Protein AF-A0A9Y3R3V4-F1 (afdb_monomer_lite)

Radius of gyration: 63.07 Å; chains: 1; bounding box: 126×31×187 Å

Foldseek 3Di:
DVVVVVVVVVVVVVVVVVVVVVVVVVVVVVVVVVVVVVVVVVVVVVVVVVVVVVVVVVVVVVVVVVVVVVCVVVVHDPPDDDDPVVVVVCVVADPDPVRVVVVVVVVVVVVVVPDPPDPVVVVVVVVVVVVVVVVVVVVVVVVVVVVVVVVVVVVVCCVPVVVVQVVQVVVQVVQQVVQVVVQKGKGKDKDWDDDDDPPDDPDGDIDIDIDIGHDDD

InterPro domains:
  IPR027417 P-loop containing nucleoside triphosphate hydrolase [G3DSA:3.40.50.300] (127-216)

Sequence (217 aa):
MAQMKLRAKLTMEKVHLALETVGLTAEKNKLENDCREGASELRTTDQKCSRLEQRKVQLTDQCKGLLKRAKAICKMQPDQSLPEDLRNAFSKLPDTLDEVDAMLNEERSRAECFTGLSENVVDEYNRREQEIKQMEKELEEKSNALNAYRQNISEAKERWLNPLKHLVEQINEKFSAFFRSMQCAGEVDLHSENEVIAESQHTAEVEVSLCITFNHL

pLDDT: mean 88.1, std 12.45, range [41.16, 98.25]

Secondary structure (DSSP, 8-state):
-HHHHHHHHHHHHHHHHHHHHHHHHHHHHHHHHHHHHHHHHHHHHHHHHHHHHHHHHHHHHHHHHHHHHHHHHTT--TTPPPPHHHHHHHTTS-SSHHHHHHHHHHHHHHHHT-TT--HHHHHHHHHHHHHHHHHHHHHHHHHHHHHHHHHHHHHHHHHHHHHHHHHHHHHHHHHHHHHHHTTEEEEEEEEE--S---SS-----EEEEEEEEE---

Structure (mmCIF, N/CA/C/O backbone):
data_AF-A0A9Y3R3V4-F1
#
_entry.id   AF-A0A9Y3R3V4-F1
#
loop_
_atom_site.group_PDB
_atom_site.id
_atom_site.type_symbol
_atom_site.label_atom_id
_atom_site.label_alt_id
_atom_site.label_comp_id
_atom_site.label_asym_id
_atom_site.label_entity_id
_atom_site.label_seq_id
_atom_site.pdbx_PDB_ins_code
_atom_site.Cartn_x
_atom_site.Cartn_y
_atom_site.Cartn_z
_atom_site.occupancy
_atom_site.B_iso_or_equiv
_atom_site.auth_seq_id
_atom_site.auth_comp_id
_atom_site.auth_asym_id
_atom_site.auth_atom_id
_atom_site.pdbx_PDB_model_num
ATOM 1 N N . MET A 1 1 ? -51.925 -7.383 109.410 1.00 62.16 1 MET A N 1
ATOM 2 C CA . MET A 1 1 ? -51.470 -8.463 108.495 1.00 62.16 1 MET A CA 1
ATOM 3 C C . MET A 1 1 ? -52.021 -8.355 107.064 1.00 62.16 1 MET A C 1
ATOM 5 O O . MET A 1 1 ? -51.238 -8.518 106.137 1.00 62.16 1 MET A O 1
ATOM 9 N N . ALA A 1 2 ? -53.308 -8.050 106.840 1.00 74.50 2 ALA A N 1
ATOM 10 C CA . ALA A 1 2 ? -53.910 -8.011 105.492 1.00 74.50 2 ALA A CA 1
ATOM 11 C C . ALA A 1 2 ? -53.296 -6.969 104.526 1.00 74.50 2 ALA A C 1
ATOM 13 O O . ALA A 1 2 ? -52.966 -7.306 103.392 1.00 74.50 2 ALA A O 1
ATOM 14 N N . GLN A 1 3 ? -53.050 -5.737 104.988 1.00 78.69 3 GLN A N 1
ATOM 15 C CA . GLN A 1 3 ? -52.394 -4.686 104.189 1.00 78.69 3 GLN A CA 1
ATOM 16 C C . GLN A 1 3 ? -50.984 -5.075 103.720 1.00 78.69 3 GLN A C 1
ATOM 18 O O . GLN A 1 3 ? -50.588 -4.767 102.601 1.00 78.69 3 GLN A O 1
ATOM 23 N N . MET A 1 4 ? -50.229 -5.776 104.569 1.00 81.62 4 MET A N 1
ATOM 24 C CA . MET A 1 4 ? -48.854 -6.183 104.277 1.00 81.62 4 MET A CA 1
ATOM 25 C C . MET A 1 4 ? -48.819 -7.281 103.197 1.00 81.62 4 MET A C 1
ATOM 27 O O . MET A 1 4 ? -48.003 -7.209 102.282 1.00 81.62 4 MET A O 1
ATOM 31 N N . LYS A 1 5 ? -49.772 -8.229 103.233 1.00 85.81 5 LYS A N 1
ATOM 32 C CA . LYS A 1 5 ? -49.984 -9.233 102.170 1.00 85.81 5 LYS A CA 1
ATOM 33 C C . LYS A 1 5 ? -50.401 -8.602 100.838 1.00 85.81 5 LYS A C 1
ATOM 35 O O . LYS A 1 5 ? -49.864 -8.978 99.802 1.00 85.81 5 LYS A O 1
ATOM 40 N N . LEU A 1 6 ? -51.325 -7.638 100.861 1.00 90.69 6 LEU A N 1
ATOM 41 C CA . LEU A 1 6 ? -51.766 -6.929 99.654 1.00 90.69 6 LEU A CA 1
ATOM 42 C C . LEU A 1 6 ? -50.609 -6.152 99.008 1.00 90.69 6 LEU A C 1
ATOM 44 O O . LEU A 1 6 ? -50.402 -6.246 97.802 1.00 90.69 6 LEU A O 1
ATOM 48 N N . ARG A 1 7 ? -49.813 -5.446 99.820 1.00 88.62 7 ARG A N 1
ATOM 49 C CA . ARG A 1 7 ? -48.635 -4.701 99.357 1.00 88.62 7 ARG A CA 1
ATOM 50 C C . ARG A 1 7 ? -47.579 -5.629 98.755 1.00 88.62 7 ARG A C 1
ATOM 52 O O . ARG A 1 7 ? -47.036 -5.308 97.709 1.00 88.62 7 ARG A O 1
ATOM 59 N N . ALA A 1 8 ? -47.326 -6.788 99.365 1.00 89.69 8 ALA A N 1
ATOM 60 C CA . ALA A 1 8 ? -46.420 -7.793 98.809 1.00 89.69 8 ALA A CA 1
ATOM 61 C C . ALA A 1 8 ? -46.916 -8.343 97.458 1.00 89.69 8 ALA A C 1
ATOM 63 O O . ALA A 1 8 ? -46.124 -8.438 96.525 1.00 89.69 8 ALA A O 1
ATOM 64 N N . LYS A 1 9 ? -48.221 -8.630 97.326 1.00 93.38 9 LYS A N 1
ATOM 65 C CA . LYS A 1 9 ? -48.828 -9.111 96.073 1.00 93.38 9 LYS A CA 1
ATOM 66 C C . LYS A 1 9 ? -48.690 -8.092 94.936 1.00 93.38 9 LYS A C 1
ATOM 68 O O . LYS A 1 9 ? -48.204 -8.444 93.868 1.00 93.38 9 LYS A O 1
ATOM 73 N N . LEU A 1 10 ? -49.029 -6.830 95.202 1.00 93.31 10 LEU A N 1
ATOM 74 C CA . LEU A 1 10 ? -48.865 -5.724 94.251 1.00 93.31 10 LEU A CA 1
ATOM 75 C C . LEU A 1 10 ? -47.401 -5.510 93.848 1.00 93.31 10 LEU A C 1
ATOM 77 O O . LEU A 1 10 ? -47.115 -5.258 92.683 1.00 93.31 10 LEU A O 1
ATOM 81 N N . THR A 1 11 ? -46.456 -5.627 94.787 1.00 93.31 11 THR A N 1
ATOM 82 C CA . THR A 1 11 ? -45.023 -5.540 94.467 1.00 93.31 11 THR A CA 1
ATOM 83 C C . THR A 1 11 ? -44.583 -6.691 93.563 1.00 93.31 11 THR A C 1
ATOM 85 O O . THR A 1 11 ? -43.819 -6.463 92.631 1.00 93.31 11 THR A O 1
ATOM 88 N N . MET A 1 12 ? -45.085 -7.907 93.794 1.00 94.06 12 MET A N 1
ATOM 89 C CA . MET A 1 12 ? -44.773 -9.075 92.967 1.00 94.06 12 MET A CA 1
ATOM 90 C C . MET A 1 12 ? -45.337 -8.934 91.545 1.00 94.06 12 MET A C 1
ATOM 92 O O . MET A 1 12 ? -44.606 -9.156 90.585 1.00 94.06 12 MET A O 1
ATOM 96 N N . GLU A 1 13 ? -46.588 -8.481 91.402 1.00 95.31 13 GLU A N 1
ATOM 97 C CA . GLU A 1 13 ? -47.191 -8.134 90.102 1.00 95.31 13 GLU A CA 1
ATOM 98 C C . GLU A 1 13 ? -46.412 -7.021 89.394 1.00 95.31 13 GLU A C 1
ATOM 100 O O . GLU A 1 13 ? -46.126 -7.128 88.206 1.00 95.31 13 GLU A O 1
ATOM 105 N N . LYS A 1 14 ? -45.993 -5.977 90.120 1.00 95.44 14 LYS A N 1
ATOM 106 C CA . LYS A 1 14 ? -45.178 -4.895 89.555 1.00 95.44 14 LYS A CA 1
ATOM 107 C C . LYS A 1 14 ? -43.830 -5.402 89.034 1.00 95.44 14 LYS A C 1
ATOM 109 O O . LYS A 1 14 ? -43.395 -4.967 87.972 1.00 95.44 14 LYS A O 1
ATOM 114 N N . VAL A 1 15 ? -43.168 -6.303 89.764 1.00 96.19 15 VAL A N 1
ATOM 115 C CA . VAL A 1 15 ? -41.905 -6.924 89.329 1.00 96.19 15 VAL A CA 1
ATOM 116 C C . VAL A 1 15 ? -42.130 -7.828 88.117 1.00 96.19 15 VAL A C 1
ATOM 118 O O . VAL A 1 15 ? -41.347 -7.758 87.174 1.00 96.19 15 VAL A O 1
ATOM 121 N N . HIS A 1 16 ? -43.206 -8.618 88.102 1.00 96.06 16 HIS A N 1
ATOM 122 C CA . HIS A 1 16 ? -43.569 -9.450 86.953 1.00 96.06 16 HIS A CA 1
ATOM 123 C C . HIS A 1 16 ? -43.804 -8.603 85.698 1.00 96.06 16 HIS A C 1
ATOM 125 O O . HIS A 1 16 ? -43.180 -8.843 84.671 1.00 96.06 16 HIS A O 1
ATOM 131 N N . LEU A 1 17 ? -44.642 -7.566 85.796 1.00 96.19 17 LEU A N 1
ATOM 132 C CA . LEU A 1 17 ? -44.916 -6.647 84.690 1.00 96.19 17 LEU A CA 1
ATOM 133 C C . LEU A 1 17 ? -43.648 -5.924 84.221 1.00 96.19 17 LEU A C 1
ATOM 135 O O . LEU A 1 17 ? -43.467 -5.722 83.023 1.00 96.19 17 LEU A O 1
ATOM 139 N N . ALA A 1 18 ? -42.748 -5.551 85.137 1.00 96.38 18 ALA A N 1
ATOM 140 C CA . ALA A 1 18 ? -41.469 -4.945 84.777 1.00 96.38 18 ALA A CA 1
ATOM 141 C C . ALA A 1 18 ? -40.564 -5.924 84.007 1.00 96.38 18 ALA A C 1
ATOM 143 O O . ALA A 1 18 ? -39.986 -5.537 82.995 1.00 96.38 18 ALA A O 1
ATOM 144 N N . LEU A 1 19 ? -40.473 -7.185 84.445 1.00 96.25 19 LEU A N 1
ATOM 145 C CA . LEU A 1 19 ? -39.731 -8.239 83.743 1.00 96.25 19 LEU A CA 1
ATOM 146 C C . LEU A 1 19 ? -40.312 -8.513 82.352 1.00 96.25 19 LEU A C 1
ATOM 148 O O . LEU A 1 19 ? -39.564 -8.563 81.379 1.00 96.25 19 LEU A O 1
ATOM 152 N N . GLU A 1 20 ? -41.635 -8.629 82.248 1.00 97.00 20 GLU A N 1
ATOM 153 C CA . GLU A 1 20 ? -42.347 -8.817 80.981 1.00 97.00 20 GLU A CA 1
ATOM 154 C C . GLU A 1 20 ? -42.118 -7.634 80.029 1.00 97.00 20 GLU A C 1
ATOM 156 O O . GLU A 1 20 ? -41.769 -7.828 78.867 1.00 97.00 20 GLU A O 1
ATOM 161 N N . THR A 1 21 ? -42.195 -6.401 80.539 1.00 96.62 21 THR A N 1
ATOM 162 C CA . THR A 1 21 ? -41.920 -5.183 79.758 1.00 96.62 21 THR A CA 1
ATOM 163 C C . THR A 1 21 ? -40.483 -5.161 79.236 1.00 96.62 21 THR A C 1
ATOM 165 O O . THR A 1 21 ? -40.253 -4.806 78.080 1.00 96.62 21 THR A O 1
ATOM 168 N N . VAL A 1 22 ? -39.504 -5.550 80.059 1.00 97.44 22 VAL A N 1
ATOM 169 C CA . VAL A 1 22 ? -38.096 -5.640 79.640 1.00 97.44 22 VAL A CA 1
ATOM 170 C C . VAL A 1 22 ? -37.912 -6.722 78.574 1.00 97.44 22 VAL A C 1
ATOM 172 O O . VAL A 1 22 ? -37.233 -6.466 77.580 1.00 97.44 22 VAL A O 1
ATOM 175 N N . GLY A 1 23 ? -38.547 -7.888 78.733 1.00 97.00 23 GLY A N 1
ATOM 176 C CA . GLY A 1 23 ? -38.517 -8.972 77.747 1.00 97.00 23 GLY A CA 1
ATOM 177 C C . GLY A 1 23 ? -39.082 -8.547 76.391 1.00 97.00 23 GLY A C 1
ATOM 178 O O . GLY A 1 23 ? -38.392 -8.651 75.378 1.00 97.00 23 GLY A O 1
ATOM 179 N N . LEU A 1 24 ? -40.285 -7.964 76.385 1.00 97.12 24 LEU A N 1
ATOM 180 C CA . LEU A 1 24 ? -40.923 -7.434 75.175 1.00 97.12 24 LEU A CA 1
ATOM 181 C C . LEU A 1 24 ? -40.104 -6.302 74.538 1.00 97.12 24 LEU A C 1
ATOM 183 O O . LEU A 1 24 ? -40.026 -6.206 73.317 1.00 97.12 24 LEU A O 1
ATOM 187 N N . THR A 1 25 ? -39.455 -5.456 75.344 1.00 97.06 25 THR A N 1
ATOM 188 C CA . THR A 1 25 ? -38.577 -4.390 74.831 1.00 97.06 25 THR A CA 1
ATOM 189 C C . THR A 1 25 ? -37.323 -4.963 74.170 1.00 97.06 25 THR A C 1
ATOM 191 O O . THR A 1 25 ? -36.914 -4.478 73.117 1.00 97.06 25 THR A O 1
ATOM 194 N N . ALA A 1 26 ? -36.717 -6.002 74.749 1.00 97.62 26 ALA A N 1
ATOM 195 C CA . ALA A 1 26 ? -35.564 -6.675 74.157 1.00 97.62 26 ALA A CA 1
ATOM 196 C C . ALA A 1 26 ? -35.927 -7.358 72.828 1.00 97.62 26 ALA A C 1
ATOM 198 O O . ALA A 1 26 ? -35.191 -7.222 71.851 1.00 97.62 26 ALA A O 1
ATOM 199 N N . GLU A 1 27 ? -37.078 -8.033 72.770 1.00 97.38 27 GLU A N 1
ATOM 200 C CA . GLU A 1 27 ? -37.580 -8.661 71.544 1.00 97.38 27 GLU A CA 1
ATOM 201 C C . GLU A 1 27 ? -37.912 -7.621 70.467 1.00 97.38 27 GLU A C 1
ATOM 203 O O . GLU A 1 27 ? -37.467 -7.755 69.326 1.00 97.38 27 GLU A O 1
ATOM 208 N N . LYS A 1 28 ? -38.597 -6.531 70.838 1.00 97.75 28 LYS A N 1
ATOM 209 C CA . LYS A 1 28 ? -38.855 -5.395 69.946 1.00 97.75 28 LYS A CA 1
ATOM 210 C C . LYS A 1 28 ? -37.554 -4.830 69.374 1.00 97.75 28 LYS A C 1
ATOM 212 O O . LYS A 1 28 ? -37.447 -4.672 68.163 1.00 97.75 28 LYS A O 1
ATOM 217 N N . ASN A 1 29 ? -36.565 -4.552 70.224 1.00 97.25 29 ASN A N 1
ATOM 218 C CA . ASN A 1 29 ? -35.284 -3.994 69.787 1.00 97.25 29 ASN A CA 1
ATOM 219 C C . ASN A 1 29 ? -34.536 -4.947 68.845 1.00 97.25 29 ASN A C 1
ATOM 221 O O . ASN A 1 29 ? -33.922 -4.491 67.882 1.00 97.25 29 ASN A O 1
ATOM 225 N N . LYS A 1 30 ? -34.600 -6.261 69.102 1.00 98.06 30 LYS A N 1
ATOM 226 C CA . LYS A 1 30 ? -34.023 -7.276 68.217 1.00 98.06 30 LYS A CA 1
ATOM 227 C C . LYS A 1 30 ? -34.694 -7.246 66.842 1.00 98.06 30 LYS A C 1
ATOM 229 O O . LYS A 1 30 ? -34.004 -7.087 65.844 1.00 98.06 30 LYS A O 1
ATOM 234 N N . LEU A 1 31 ? -36.027 -7.306 66.796 1.00 97.44 31 LEU A N 1
ATOM 235 C CA . LEU A 1 31 ? -36.787 -7.256 65.542 1.00 97.44 31 LEU A CA 1
ATOM 236 C C . LEU A 1 31 ? -36.557 -5.947 64.774 1.00 97.44 31 LEU A C 1
ATOM 238 O O . LEU A 1 31 ? -36.413 -5.965 63.554 1.00 97.44 31 LEU A O 1
ATOM 242 N N . GLU A 1 32 ? -36.486 -4.811 65.472 1.00 97.44 32 GLU A N 1
ATOM 243 C CA . GLU A 1 32 ? -36.164 -3.517 64.862 1.00 97.44 32 GLU A CA 1
ATOM 244 C C . GLU A 1 32 ? -34.745 -3.480 64.281 1.00 97.44 32 GLU A C 1
ATOM 246 O O . GLU A 1 32 ? -34.522 -2.823 63.261 1.00 97.44 32 GLU A O 1
ATOM 251 N N . ASN A 1 33 ? -33.780 -4.153 64.912 1.00 97.19 33 ASN A N 1
ATOM 252 C CA . ASN A 1 33 ? -32.426 -4.253 64.383 1.00 97.19 33 ASN A CA 1
ATOM 253 C C . ASN A 1 33 ? -32.374 -5.159 63.145 1.00 97.19 33 ASN A C 1
ATOM 255 O O . ASN A 1 33 ? -31.897 -4.715 62.103 1.00 97.19 33 ASN A O 1
ATOM 259 N N . ASP A 1 34 ? -32.968 -6.351 63.217 1.00 97.38 34 ASP A N 1
ATOM 260 C CA . ASP A 1 34 ? -33.029 -7.305 62.102 1.00 97.38 34 ASP A CA 1
ATOM 261 C C . ASP A 1 34 ? -33.735 -6.682 60.877 1.00 97.38 34 ASP A C 1
ATOM 263 O O . ASP A 1 34 ? -33.256 -6.776 59.745 1.00 97.38 34 ASP A O 1
ATOM 267 N N . CYS A 1 35 ? -34.839 -5.948 61.091 1.00 96.81 35 CYS A N 1
ATOM 268 C CA . CYS A 1 35 ? -35.531 -5.221 60.018 1.00 96.81 35 CYS A CA 1
ATOM 269 C C . CYS A 1 35 ? -34.655 -4.127 59.392 1.00 96.81 35 CYS A C 1
ATOM 271 O O . CYS A 1 35 ? -34.696 -3.903 58.181 1.00 96.81 35 CYS A O 1
ATOM 273 N N . ARG A 1 36 ? -33.869 -3.416 60.207 1.00 97.38 36 ARG A N 1
ATOM 274 C CA . ARG A 1 36 ? -32.983 -2.340 59.746 1.00 97.38 36 ARG A CA 1
ATOM 275 C C . ARG A 1 36 ? -31.809 -2.885 58.942 1.00 97.38 36 ARG A C 1
ATOM 277 O O . ARG A 1 36 ? -31.476 -2.300 57.909 1.00 97.38 36 ARG A O 1
ATOM 284 N N . GLU A 1 37 ? -31.213 -3.981 59.399 1.00 97.19 37 GLU A N 1
ATOM 285 C CA . GLU A 1 37 ? -30.146 -4.695 58.698 1.00 97.19 37 GLU A CA 1
ATOM 286 C C . GLU A 1 37 ? -30.659 -5.233 57.360 1.00 97.19 37 GLU A C 1
ATOM 288 O O . GLU A 1 37 ? -30.118 -4.860 56.319 1.00 97.19 37 GLU A O 1
ATOM 293 N N . GLY A 1 38 ? -31.791 -5.945 57.353 1.00 97.00 38 GLY A N 1
ATOM 294 C CA . GLY A 1 38 ? -32.414 -6.434 56.119 1.00 97.00 38 GLY A CA 1
ATOM 295 C C . GLY A 1 38 ? -32.767 -5.312 55.133 1.00 97.00 38 GLY A C 1
ATOM 296 O O . GLY A 1 38 ? -32.507 -5.421 53.934 1.00 97.00 38 GLY A O 1
ATOM 297 N N . ALA A 1 39 ? -33.283 -4.176 55.615 1.00 97.06 39 ALA A N 1
ATOM 298 C CA . ALA A 1 39 ? -33.557 -3.011 54.768 1.00 97.06 39 ALA A CA 1
ATOM 299 C C . ALA A 1 39 ? -32.281 -2.337 54.228 1.00 97.06 39 ALA A C 1
ATOM 301 O O . ALA A 1 39 ? -32.313 -1.683 53.181 1.00 97.06 39 ALA A O 1
ATOM 302 N N . SER A 1 40 ? -31.160 -2.431 54.946 1.00 97.19 40 SER A N 1
ATOM 303 C CA . SER A 1 40 ? -29.853 -1.973 54.466 1.00 97.19 40 SER A CA 1
ATOM 304 C C . SER A 1 40 ? -29.324 -2.905 53.374 1.00 97.19 40 SER A C 1
ATOM 306 O O . SER A 1 40 ? -28.985 -2.450 52.281 1.00 97.19 40 SER A O 1
ATOM 308 N N . GLU A 1 41 ? -29.347 -4.216 53.615 1.00 97.31 41 GLU A N 1
ATOM 309 C CA . GLU A 1 41 ? -28.904 -5.234 52.660 1.00 97.31 41 GLU A CA 1
ATOM 310 C C . GLU A 1 41 ? -29.711 -5.199 51.362 1.00 97.31 41 GLU A C 1
ATOM 312 O O . GLU A 1 41 ? -29.124 -5.173 50.274 1.00 97.31 41 GLU A O 1
ATOM 317 N N . LEU A 1 42 ? -31.042 -5.095 51.460 1.00 97.31 42 LEU A N 1
ATOM 318 C CA . LEU A 1 42 ? -31.924 -4.960 50.303 1.00 97.31 42 LEU A CA 1
ATOM 319 C C . LEU A 1 42 ? -31.552 -3.730 49.470 1.00 97.31 42 LEU A C 1
ATOM 321 O O . LEU A 1 42 ? -31.404 -3.840 48.256 1.00 97.31 42 LEU A O 1
ATOM 325 N N . ARG A 1 43 ? -31.310 -2.578 50.114 1.00 97.62 43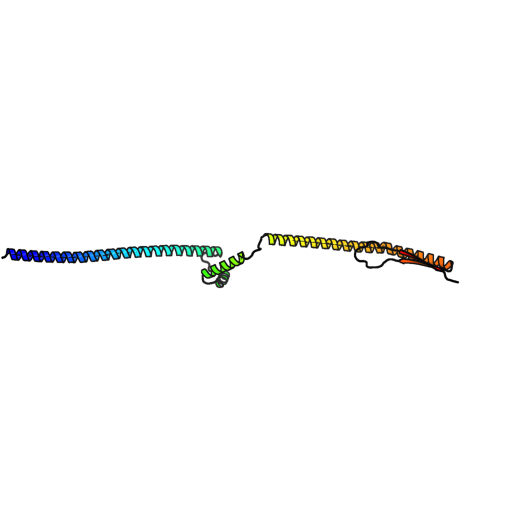 ARG A N 1
ATOM 326 C CA . ARG A 1 43 ? -30.871 -1.354 49.422 1.00 97.62 43 ARG A CA 1
ATOM 327 C C . ARG A 1 43 ? -29.534 -1.537 48.711 1.00 97.62 43 ARG A C 1
ATOM 329 O O . ARG A 1 43 ? -29.392 -1.107 47.569 1.00 97.62 43 ARG A O 1
ATOM 336 N N . THR A 1 44 ? -28.552 -2.174 49.349 1.00 97.38 44 THR A N 1
ATOM 337 C CA . THR A 1 44 ? -27.248 -2.407 48.702 1.00 97.38 44 THR A CA 1
ATOM 338 C C . THR A 1 44 ? -27.350 -3.371 47.521 1.00 97.38 44 THR A C 1
ATOM 340 O O . THR A 1 44 ? -26.673 -3.181 46.509 1.00 97.38 44 THR A O 1
ATOM 343 N N . THR A 1 45 ? -28.204 -4.388 47.626 1.00 96.25 45 THR A N 1
ATOM 344 C CA . THR A 1 45 ? -28.415 -5.380 46.569 1.00 96.25 45 THR A CA 1
ATOM 345 C C . THR A 1 45 ? -29.169 -4.768 45.395 1.00 96.25 45 THR A C 1
ATOM 347 O O . THR A 1 45 ? -28.731 -4.915 44.258 1.00 96.25 45 THR A O 1
ATOM 350 N N . ASP A 1 46 ? -30.213 -3.984 45.660 1.00 97.50 46 ASP A N 1
ATOM 351 C CA . ASP A 1 46 ? -30.973 -3.261 44.639 1.00 97.50 46 ASP A CA 1
ATOM 352 C C . ASP A 1 46 ? -30.087 -2.275 43.856 1.00 97.50 46 ASP A C 1
ATOM 354 O O . ASP A 1 46 ? -30.084 -2.257 42.624 1.00 97.50 46 ASP A O 1
ATOM 358 N N . GLN A 1 47 ? -29.207 -1.541 44.550 1.00 97.62 47 GLN A N 1
ATOM 359 C CA . GLN A 1 47 ? -28.209 -0.686 43.899 1.00 97.62 47 GLN A CA 1
ATOM 360 C C . GLN A 1 47 ? -27.250 -1.475 42.994 1.00 97.62 47 GLN A C 1
ATOM 362 O O . GLN A 1 47 ? -26.906 -1.004 41.906 1.00 97.62 47 GLN A O 1
ATOM 367 N N . LYS A 1 48 ? -26.805 -2.669 43.410 1.00 97.50 48 LYS A N 1
ATOM 368 C CA . LYS A 1 48 ? -25.959 -3.542 42.575 1.00 97.50 48 LYS A CA 1
ATOM 369 C C . LYS A 1 48 ? -26.723 -4.045 41.349 1.00 97.50 48 LYS A C 1
ATOM 371 O O . LYS A 1 48 ? -26.183 -3.977 40.247 1.00 97.50 48 LYS A O 1
ATOM 376 N N . CYS A 1 49 ? -27.968 -4.491 41.520 1.00 97.00 49 CYS A N 1
ATOM 377 C CA . CYS A 1 49 ? -28.833 -4.926 40.424 1.00 97.00 49 CYS A CA 1
ATOM 378 C C . CYS A 1 49 ? -29.063 -3.800 39.409 1.00 97.00 49 CYS A C 1
ATOM 380 O O . CYS A 1 49 ? -28.859 -4.004 38.214 1.00 97.00 49 CYS A O 1
ATOM 382 N N . SER A 1 50 ? -29.379 -2.593 39.881 1.00 97.50 50 SER A N 1
ATOM 383 C CA . SER A 1 50 ? -29.566 -1.414 39.030 1.00 97.50 50 SER A CA 1
ATOM 384 C C . SER A 1 50 ? -28.302 -1.069 38.227 1.00 97.50 50 SER A C 1
ATOM 386 O O . SER A 1 50 ? -28.370 -0.841 37.017 1.00 97.50 50 SER A O 1
ATOM 388 N N . ARG A 1 51 ? -27.117 -1.126 38.855 1.00 97.56 51 ARG A N 1
ATOM 389 C CA . ARG A 1 51 ? -25.827 -0.926 38.163 1.00 97.56 51 ARG A CA 1
ATOM 390 C C . ARG A 1 51 ? -25.560 -1.983 37.092 1.00 97.56 51 ARG A C 1
ATOM 392 O O . ARG A 1 51 ? -25.091 -1.643 36.006 1.00 97.56 51 ARG A O 1
ATOM 399 N N . LEU A 1 52 ? -25.840 -3.252 37.385 1.00 97.44 52 LEU A N 1
ATOM 400 C CA . LEU A 1 52 ? -25.664 -4.340 36.422 1.00 97.44 52 LEU A CA 1
ATOM 401 C C . LEU A 1 52 ? -26.622 -4.202 35.236 1.00 97.44 52 LEU A C 1
ATOM 403 O O . LEU A 1 52 ? -26.191 -4.373 34.097 1.00 97.44 52 LEU A O 1
ATOM 407 N N . GLU A 1 53 ? -27.878 -3.823 35.476 1.00 97.25 53 GLU A N 1
ATOM 408 C CA . GLU A 1 53 ? -28.843 -3.609 34.395 1.00 97.25 53 GLU A CA 1
ATOM 409 C C . GLU A 1 53 ? -28.425 -2.429 33.508 1.00 97.25 53 GLU A C 1
ATOM 411 O O . GLU A 1 53 ? -28.399 -2.558 32.284 1.00 97.25 53 GLU A O 1
ATOM 416 N N . GLN A 1 54 ? -27.976 -1.314 34.098 1.00 97.62 54 GLN A N 1
ATOM 417 C CA . GLN A 1 54 ? -27.405 -0.202 33.328 1.00 97.62 54 GLN A CA 1
ATOM 418 C C . GLN A 1 54 ? -26.208 -0.649 32.482 1.00 97.62 54 GLN A C 1
ATOM 420 O O . GLN A 1 54 ? -26.119 -0.301 31.302 1.00 97.62 54 GLN A O 1
ATOM 425 N N . ARG A 1 55 ? -25.297 -1.451 33.047 1.00 97.12 55 ARG A N 1
ATOM 426 C CA . ARG A 1 55 ? -24.122 -1.941 32.317 1.00 97.12 55 ARG A CA 1
ATOM 427 C C . ARG A 1 55 ? -24.503 -2.870 31.167 1.00 97.12 55 ARG A C 1
ATOM 429 O O . ARG A 1 55 ? -23.935 -2.757 30.084 1.00 97.12 55 ARG A O 1
ATOM 436 N N . LYS A 1 56 ? -25.475 -3.754 31.382 1.00 97.69 56 LYS A N 1
ATOM 437 C CA . LYS A 1 56 ? -26.028 -4.642 30.355 1.00 97.69 56 LYS A CA 1
ATOM 438 C C . LYS A 1 56 ? -26.651 -3.847 29.209 1.00 97.69 56 LYS A C 1
ATOM 440 O O . LYS A 1 56 ? -26.376 -4.157 28.050 1.00 97.69 56 LYS A O 1
ATOM 445 N N . VAL A 1 57 ? -27.444 -2.816 29.511 1.00 97.69 57 VAL A N 1
ATOM 446 C CA . VAL A 1 57 ? -28.037 -1.936 28.490 1.00 97.69 57 VAL A CA 1
ATOM 447 C C . VAL A 1 57 ? -26.944 -1.235 27.683 1.00 97.69 57 VAL A C 1
ATOM 449 O O . VAL A 1 57 ? -26.974 -1.289 26.456 1.00 97.69 57 VAL A O 1
ATOM 452 N N . GLN A 1 58 ? -25.939 -0.658 28.351 1.00 97.19 58 GLN A N 1
ATOM 453 C CA . GLN A 1 58 ? -24.807 -0.002 27.684 1.00 97.19 58 GLN A CA 1
ATOM 454 C C . GLN A 1 58 ? -24.029 -0.957 26.770 1.00 97.19 58 GLN A C 1
ATOM 456 O O . GLN A 1 58 ? -23.774 -0.626 25.617 1.00 97.19 58 GLN A O 1
ATOM 461 N N . LEU A 1 59 ? -23.672 -2.148 27.260 1.00 96.44 59 LEU A N 1
ATOM 462 C CA . LEU A 1 59 ? -22.957 -3.154 26.468 1.00 96.44 59 LEU A CA 1
ATOM 463 C C . LEU A 1 59 ? -23.786 -3.610 25.266 1.00 96.44 59 LEU A C 1
ATOM 465 O O . LEU A 1 59 ? -23.268 -3.720 24.160 1.00 96.44 59 LEU A O 1
ATOM 469 N N . THR A 1 60 ? -25.088 -3.817 25.461 1.00 96.94 60 THR A N 1
ATOM 470 C CA . THR A 1 60 ? -25.994 -4.207 24.376 1.00 96.94 60 THR A CA 1
ATOM 471 C C . THR A 1 60 ? -26.050 -3.134 23.290 1.00 96.94 60 THR A C 1
ATOM 473 O O . THR A 1 60 ? -26.006 -3.461 22.104 1.00 96.94 60 THR A O 1
ATOM 476 N N . ASP A 1 61 ? -26.130 -1.859 23.673 1.00 96.75 61 ASP A N 1
ATOM 477 C CA . ASP A 1 61 ? -26.127 -0.744 22.725 1.00 96.75 61 ASP A CA 1
ATOM 478 C C . ASP A 1 61 ? -24.792 -0.640 21.971 1.00 96.75 61 ASP A C 1
ATOM 480 O O . ASP A 1 61 ? -24.770 -0.543 20.742 1.00 96.75 61 ASP A O 1
ATOM 484 N N . GLN A 1 62 ? -23.670 -0.801 22.679 1.00 95.81 62 GLN A N 1
ATOM 485 C CA . GLN A 1 62 ? -22.338 -0.850 22.073 1.00 95.81 62 GLN A CA 1
ATOM 486 C C . GLN A 1 62 ? -22.204 -1.990 21.056 1.00 95.81 62 GLN A C 1
ATOM 488 O O . GLN A 1 62 ? -21.752 -1.755 19.934 1.00 95.81 62 GLN A O 1
ATOM 493 N N . CYS A 1 63 ? -22.640 -3.206 21.400 1.00 94.31 63 CYS A N 1
ATOM 494 C CA . CYS A 1 63 ? -22.624 -4.354 20.491 1.00 94.31 63 CYS A CA 1
ATOM 495 C C . CYS A 1 63 ? -23.489 -4.107 19.248 1.00 94.31 63 CYS A C 1
ATOM 497 O O . CYS A 1 63 ? -23.057 -4.389 18.129 1.00 94.31 63 CYS A O 1
ATOM 499 N N . LYS A 1 64 ? -24.688 -3.530 19.413 1.00 94.31 64 LYS A N 1
ATOM 500 C CA . LYS A 1 64 ? -25.557 -3.156 18.284 1.00 94.31 64 LYS A CA 1
ATOM 501 C C . LYS A 1 64 ? -24.898 -2.111 17.385 1.00 94.31 64 LYS A C 1
ATOM 503 O O . LYS A 1 64 ? -24.937 -2.245 16.161 1.00 94.31 64 LYS A O 1
ATOM 508 N N . GLY A 1 65 ? -24.265 -1.099 17.978 1.00 94.06 65 GLY A N 1
ATOM 509 C CA . GLY A 1 65 ? -23.522 -0.071 17.254 1.00 94.06 65 GLY A CA 1
ATOM 510 C C . GLY A 1 65 ? -22.351 -0.651 16.457 1.00 94.06 65 GLY A C 1
ATOM 511 O O . GLY A 1 65 ? -22.206 -0.352 15.270 1.00 94.06 65 GLY A O 1
ATOM 512 N N . LEU A 1 66 ? -21.553 -1.526 17.076 1.00 92.75 66 LEU A N 1
ATOM 513 C CA . LEU A 1 66 ? -20.447 -2.230 16.422 1.00 92.75 66 LEU A CA 1
ATOM 514 C C . LEU A 1 66 ? -20.935 -3.092 15.257 1.00 92.75 66 LEU A C 1
ATOM 516 O O . LEU A 1 66 ? -20.400 -2.969 14.157 1.00 92.75 66 LEU A O 1
ATOM 520 N N . LEU A 1 67 ? -21.993 -3.882 15.456 1.00 90.44 67 LEU A N 1
ATOM 521 C CA . LEU A 1 67 ? -22.570 -4.717 14.403 1.00 90.44 67 LEU A CA 1
ATOM 522 C C . LEU A 1 67 ? -23.089 -3.878 13.227 1.00 90.44 67 LEU A C 1
ATOM 524 O O . LEU A 1 67 ? -22.857 -4.225 12.070 1.00 90.44 67 LEU A O 1
ATOM 528 N N . LYS A 1 68 ? -23.760 -2.752 13.505 1.00 91.50 68 LYS A N 1
ATOM 529 C CA . LYS A 1 68 ? -24.242 -1.834 12.464 1.00 91.50 68 LYS A CA 1
ATOM 530 C C . LYS A 1 68 ? -23.084 -1.256 11.648 1.00 91.50 68 LYS A C 1
ATOM 532 O O . LYS A 1 68 ? -23.165 -1.228 10.422 1.00 91.50 68 LYS A O 1
ATOM 537 N N . ARG A 1 69 ? -22.003 -0.826 12.310 1.00 93.19 69 ARG A N 1
ATOM 538 C CA . ARG A 1 69 ? -20.793 -0.336 11.630 1.00 93.19 69 ARG A CA 1
ATOM 539 C C . ARG A 1 69 ? -20.131 -1.428 10.796 1.00 93.19 69 ARG A C 1
ATOM 541 O O . ARG A 1 69 ? -19.836 -1.182 9.633 1.00 93.19 69 ARG A O 1
ATOM 548 N N . ALA A 1 70 ? -19.957 -2.624 11.355 1.00 89.38 70 ALA A N 1
ATOM 549 C CA . ALA A 1 70 ? -19.360 -3.756 10.651 1.00 89.38 70 ALA A CA 1
ATOM 550 C C . ALA A 1 70 ? -20.140 -4.100 9.372 1.00 89.38 70 ALA A C 1
ATOM 552 O O . ALA A 1 70 ? -19.543 -4.210 8.302 1.00 89.38 70 ALA A O 1
ATOM 553 N N . LYS A 1 71 ? -21.478 -4.162 9.446 1.00 90.12 71 LYS A N 1
ATOM 554 C CA . LYS A 1 71 ? -22.340 -4.381 8.272 1.00 90.12 71 LYS A CA 1
ATOM 555 C C . LYS A 1 71 ? -22.200 -3.274 7.228 1.00 90.12 71 LYS A C 1
ATOM 557 O O . LYS A 1 71 ? -22.089 -3.579 6.047 1.00 90.12 71 LYS A O 1
ATOM 562 N N . ALA A 1 72 ? -22.154 -2.008 7.648 1.00 90.44 72 ALA A N 1
ATOM 563 C CA . ALA A 1 72 ? -21.974 -0.882 6.732 1.00 90.44 72 ALA A CA 1
ATOM 564 C C . ALA A 1 72 ? -20.616 -0.928 6.006 1.00 90.44 72 ALA A C 1
ATOM 566 O O . ALA A 1 72 ? -20.571 -0.744 4.791 1.00 90.44 72 ALA A O 1
ATOM 567 N N . ILE A 1 73 ? -19.529 -1.233 6.726 1.00 91.00 73 ILE A N 1
ATOM 568 C CA . ILE A 1 73 ? -18.181 -1.400 6.153 1.00 91.00 73 ILE A CA 1
ATOM 569 C C . ILE A 1 73 ? -18.170 -2.547 5.138 1.00 91.00 73 ILE A C 1
ATOM 571 O O . ILE A 1 73 ? -17.650 -2.398 4.035 1.00 91.00 73 ILE A O 1
ATOM 575 N N . CYS A 1 74 ? -18.822 -3.660 5.474 1.00 88.88 74 CYS A N 1
ATOM 576 C CA . CYS A 1 74 ? -18.964 -4.812 4.587 1.00 88.88 74 CYS A CA 1
ATOM 577 C C . CYS A 1 74 ? -20.001 -4.600 3.466 1.00 88.88 74 CYS A C 1
ATOM 579 O O . CYS A 1 74 ? -20.260 -5.528 2.704 1.00 88.88 74 CYS A O 1
ATOM 581 N N . LYS A 1 75 ? -20.615 -3.407 3.365 1.00 89.25 75 LYS A N 1
ATOM 582 C CA . LYS A 1 75 ? -21.687 -3.065 2.410 1.00 89.25 75 LYS A CA 1
ATOM 583 C C . LYS A 1 75 ? -22.855 -4.066 2.425 1.00 89.25 75 LYS A C 1
ATOM 585 O O . LYS A 1 75 ? -23.429 -4.385 1.387 1.00 89.25 75 LYS A O 1
ATOM 590 N N . MET A 1 76 ? -23.204 -4.557 3.611 1.00 87.50 76 MET A N 1
ATOM 591 C CA . MET A 1 76 ? -24.260 -5.544 3.832 1.00 87.50 76 MET A CA 1
ATOM 592 C C . MET A 1 76 ? -25.577 -4.894 4.252 1.00 87.50 76 MET A C 1
ATOM 594 O O . MET A 1 76 ? -25.594 -3.893 4.973 1.00 87.50 76 MET A O 1
ATOM 598 N N . GLN A 1 77 ? -26.690 -5.524 3.875 1.00 84.19 77 GLN A N 1
ATOM 599 C CA . GLN A 1 77 ? -28.010 -5.171 4.402 1.00 84.19 77 GLN A CA 1
ATOM 600 C C . GLN A 1 77 ? -28.194 -5.664 5.853 1.00 84.19 77 GLN A C 1
ATOM 602 O O . GLN A 1 77 ? -27.509 -6.599 6.281 1.00 84.19 77 GLN A O 1
ATOM 607 N N . PRO A 1 78 ? -29.122 -5.073 6.634 1.00 77.50 78 PRO A N 1
ATOM 608 C CA . PRO A 1 78 ? -29.332 -5.421 8.040 1.00 77.50 78 PRO A CA 1
ATOM 609 C C . PRO A 1 78 ? -29.618 -6.906 8.287 1.00 77.50 78 PRO A C 1
ATOM 611 O O . PRO A 1 78 ? -29.100 -7.451 9.257 1.00 77.50 78 PRO A O 1
ATOM 614 N N . ASP A 1 79 ? -30.354 -7.567 7.395 1.00 82.56 79 ASP A N 1
ATOM 615 C CA . ASP A 1 79 ? -30.790 -8.962 7.570 1.00 82.56 79 ASP A CA 1
ATOM 616 C C . ASP A 1 79 ? -30.024 -9.948 6.675 1.00 82.56 79 ASP A C 1
ATOM 618 O O . ASP A 1 79 ? -30.357 -11.128 6.584 1.00 82.56 79 ASP A O 1
ATOM 622 N N . GLN A 1 80 ? -28.973 -9.472 6.006 1.00 84.56 80 GLN A N 1
ATOM 623 C CA . GLN A 1 80 ? -28.159 -10.289 5.120 1.00 84.56 80 GLN A CA 1
ATOM 624 C C . GLN A 1 80 ? -27.148 -11.114 5.922 1.00 84.56 80 GLN A C 1
ATOM 626 O O . GLN A 1 80 ? -26.421 -10.590 6.771 1.00 84.56 80 GLN A O 1
ATOM 631 N N . SER A 1 81 ? -27.071 -12.411 5.626 1.00 83.94 81 SER A N 1
ATOM 632 C CA . SER A 1 81 ? -26.012 -13.282 6.135 1.00 83.94 81 SER A CA 1
ATOM 633 C C . SER A 1 81 ? -24.653 -12.876 5.567 1.00 83.94 81 SER A C 1
ATOM 635 O O . SER A 1 81 ? -24.572 -12.396 4.436 1.00 83.94 81 SER A O 1
ATOM 637 N N . LEU A 1 82 ? -23.580 -13.115 6.325 1.00 84.88 82 LEU A N 1
ATOM 638 C CA . LEU A 1 82 ? -22.216 -12.821 5.884 1.00 84.88 82 LEU A CA 1
ATOM 639 C C . LEU A 1 82 ? -21.945 -13.451 4.497 1.00 84.88 82 LEU A C 1
ATOM 641 O O . LEU A 1 82 ? -22.168 -14.659 4.354 1.00 84.88 82 LEU A O 1
ATOM 645 N N . PRO A 1 83 ? -21.513 -12.665 3.490 1.00 88.94 83 PRO A N 1
ATOM 646 C CA . PRO A 1 83 ? -21.098 -13.174 2.185 1.00 88.94 83 PRO A CA 1
ATOM 647 C C . PRO A 1 83 ? -20.010 -14.241 2.310 1.00 88.94 83 PRO A C 1
ATOM 649 O O . PRO A 1 83 ? -19.186 -14.179 3.223 1.00 88.94 83 PRO A O 1
ATOM 652 N N . GLU A 1 84 ? -19.991 -15.198 1.384 1.00 89.31 84 GLU A N 1
ATOM 653 C CA . GLU A 1 84 ? -19.066 -16.337 1.438 1.00 89.31 84 GLU A CA 1
ATOM 654 C C . GLU A 1 84 ? -17.596 -15.906 1.394 1.00 89.31 84 GLU A C 1
ATOM 656 O O . GLU A 1 84 ? -16.781 -16.406 2.165 1.00 89.31 84 GLU A O 1
ATOM 661 N N . ASP A 1 85 ? -17.273 -14.896 0.585 1.00 89.56 85 ASP A N 1
ATOM 662 C CA . ASP A 1 85 ? -15.913 -14.359 0.476 1.00 89.56 85 ASP A CA 1
ATOM 663 C C . ASP A 1 85 ? -15.416 -13.785 1.808 1.00 89.56 85 ASP A C 1
ATOM 665 O O . ASP A 1 85 ? -14.288 -14.043 2.227 1.00 89.56 85 ASP A O 1
ATOM 669 N N . LEU A 1 86 ? -16.282 -13.051 2.515 1.00 89.31 86 LEU A N 1
ATOM 670 C CA . LEU A 1 86 ? -15.966 -12.500 3.833 1.00 89.31 86 LEU A CA 1
ATOM 671 C C . LEU A 1 86 ? -15.895 -13.593 4.897 1.00 89.31 86 LEU A C 1
ATOM 673 O O . LEU A 1 86 ? -15.036 -13.529 5.769 1.00 89.31 86 LEU A O 1
ATOM 677 N N . ARG A 1 87 ? -16.752 -14.617 4.812 1.00 89.62 87 ARG A N 1
ATOM 678 C CA . ARG A 1 87 ? -16.707 -15.780 5.708 1.00 89.62 87 ARG A CA 1
ATOM 679 C C . ARG A 1 87 ? -15.363 -16.498 5.603 1.00 89.62 87 ARG A C 1
ATOM 681 O O . ARG A 1 87 ? -14.730 -16.743 6.624 1.00 89.62 87 ARG A O 1
ATOM 688 N N . ASN A 1 88 ? -14.912 -16.750 4.377 1.00 92.69 88 ASN A N 1
ATOM 689 C CA . ASN A 1 88 ? -13.633 -17.395 4.088 1.00 92.69 88 ASN A CA 1
ATOM 690 C C . ASN A 1 88 ? -12.424 -16.517 4.438 1.00 92.69 88 ASN A C 1
ATOM 692 O O . ASN A 1 88 ? -11.348 -17.032 4.740 1.00 92.69 88 ASN A O 1
ATOM 696 N N . ALA A 1 89 ? -12.563 -15.192 4.367 1.00 90.62 89 ALA A N 1
ATOM 697 C CA . ALA A 1 89 ? -11.520 -14.271 4.808 1.00 90.62 89 ALA A CA 1
ATOM 698 C C . ALA A 1 89 ? -11.414 -14.246 6.339 1.00 90.62 89 ALA A C 1
ATOM 700 O O . ALA A 1 89 ? -10.319 -14.380 6.879 1.00 90.62 89 ALA A O 1
ATOM 701 N N . PHE A 1 90 ? -12.545 -14.130 7.040 1.00 90.25 90 PHE A N 1
ATOM 702 C CA . PHE A 1 90 ? -12.577 -14.085 8.501 1.00 90.25 90 PHE A CA 1
ATOM 703 C C . PHE A 1 90 ? -12.221 -15.423 9.145 1.00 90.25 90 PHE A C 1
ATOM 705 O O . PHE A 1 90 ? -11.620 -15.415 10.209 1.00 90.25 90 PHE A O 1
ATOM 712 N N . SER A 1 91 ? -12.477 -16.561 8.491 1.00 91.50 91 SER A N 1
ATOM 713 C CA . SER A 1 91 ? -12.054 -17.875 9.000 1.00 91.50 91 SER A CA 1
ATOM 714 C C . SER A 1 91 ? -10.534 -18.073 9.039 1.00 91.50 91 SER A C 1
ATOM 716 O O . SER A 1 91 ? -10.065 -19.069 9.576 1.00 91.50 91 SER A O 1
ATOM 718 N N . LYS A 1 92 ? -9.762 -17.181 8.407 1.00 92.00 92 LYS A N 1
ATOM 719 C CA . LYS A 1 92 ? -8.292 -17.183 8.456 1.00 92.00 92 LYS A CA 1
ATOM 720 C C . LYS A 1 92 ? -7.743 -16.284 9.562 1.00 92.00 92 LYS A C 1
ATOM 722 O O . LYS A 1 92 ? -6.536 -16.289 9.781 1.00 92.00 92 LYS A O 1
ATOM 727 N N . LEU A 1 93 ? -8.599 -15.474 10.185 1.00 91.25 93 LEU A N 1
ATOM 728 C CA . LEU A 1 93 ? -8.221 -14.597 11.284 1.00 91.25 93 LEU A CA 1
ATOM 729 C C . LEU A 1 93 ? -8.354 -15.338 12.621 1.00 91.25 93 LEU A C 1
ATOM 731 O O . LEU A 1 93 ? -9.096 -16.317 12.700 1.00 91.25 93 LEU A O 1
ATOM 735 N N . PRO A 1 94 ? -7.655 -14.874 13.667 1.00 93.88 94 PRO A N 1
ATOM 736 C CA . PRO A 1 94 ? -7.792 -15.435 15.001 1.00 93.88 94 PRO A CA 1
ATOM 737 C C . PRO A 1 94 ? -9.182 -15.222 15.612 1.00 93.88 94 PRO A C 1
ATOM 739 O O . PRO A 1 94 ? -9.894 -14.274 15.271 1.00 93.88 94 PRO A O 1
ATOM 742 N N . ASP A 1 95 ? -9.532 -16.072 16.579 1.00 90.56 95 ASP A N 1
ATOM 743 C CA . ASP A 1 95 ? -10.835 -16.048 17.257 1.00 90.56 95 ASP A CA 1
ATOM 744 C C . ASP A 1 95 ? -10.935 -14.977 18.363 1.00 90.56 95 ASP A C 1
ATOM 746 O O . ASP A 1 95 ? -12.028 -14.711 18.875 1.00 90.56 95 ASP A O 1
ATOM 750 N N . THR A 1 96 ? -9.815 -14.356 18.756 1.00 92.81 96 THR A N 1
ATOM 751 C CA . THR A 1 96 ? -9.766 -13.360 19.837 1.00 92.81 96 THR A CA 1
ATOM 752 C C . THR A 1 96 ? -9.428 -11.963 19.316 1.00 92.81 96 THR A C 1
ATOM 754 O O . THR A 1 96 ? -8.600 -11.784 18.424 1.00 92.81 96 THR A O 1
ATOM 757 N N . LEU A 1 97 ? -10.077 -10.943 19.892 1.00 89.06 97 LEU A N 1
ATOM 758 C CA . LEU A 1 97 ? -9.811 -9.541 19.542 1.00 89.06 97 LEU A CA 1
ATOM 759 C C . LEU A 1 97 ? -8.363 -9.144 19.846 1.00 89.06 97 LEU A C 1
ATOM 761 O O . LEU A 1 97 ? -7.754 -8.446 19.043 1.00 89.06 97 LEU A O 1
ATOM 765 N N . ASP A 1 98 ? -7.809 -9.635 20.956 1.00 94.25 98 ASP A N 1
ATOM 766 C CA . ASP A 1 98 ? -6.439 -9.327 21.371 1.00 94.25 98 ASP A CA 1
ATOM 767 C C . ASP A 1 98 ? -5.407 -9.822 20.342 1.00 94.25 98 ASP A C 1
ATOM 769 O O . ASP A 1 98 ? -4.447 -9.115 20.036 1.00 94.25 98 ASP A O 1
ATOM 773 N N . GLU A 1 99 ? -5.613 -11.006 19.754 1.00 94.81 99 GLU A N 1
ATOM 774 C CA . GLU A 1 99 ? -4.741 -11.532 18.695 1.00 94.81 99 GLU A CA 1
ATOM 775 C C . GLU A 1 99 ? -4.888 -10.748 17.385 1.00 94.81 99 GLU A C 1
ATOM 777 O O . GLU A 1 99 ? -3.890 -10.468 16.719 1.00 94.81 99 GLU A O 1
ATOM 782 N N . VAL A 1 100 ? -6.110 -10.335 17.028 1.00 94.56 100 VAL A N 1
ATOM 783 C CA . VAL A 1 100 ? -6.347 -9.474 15.856 1.00 94.56 100 VAL A CA 1
ATOM 784 C C . VAL A 1 100 ? -5.649 -8.122 16.022 1.00 94.56 100 VAL A C 1
ATOM 786 O O . VAL A 1 100 ? -5.003 -7.649 15.085 1.00 94.56 100 VAL A O 1
ATOM 789 N N . ASP A 1 101 ? -5.736 -7.512 17.205 1.00 95.00 101 ASP A N 1
ATOM 790 C CA . ASP A 1 101 ? -5.062 -6.248 17.510 1.00 95.00 101 ASP A CA 1
ATOM 791 C C . ASP A 1 101 ? -3.535 -6.404 17.499 1.00 95.00 101 ASP A C 1
ATOM 793 O O . ASP A 1 101 ? -2.833 -5.524 16.992 1.00 95.00 101 ASP A O 1
ATOM 797 N N . ALA A 1 102 ? -3.010 -7.535 17.981 1.00 95.50 102 ALA A N 1
ATOM 798 C CA . ALA A 1 102 ? -1.585 -7.846 17.902 1.00 95.50 102 ALA A CA 1
ATOM 799 C C . ALA A 1 102 ? -1.101 -7.950 16.446 1.00 95.50 102 ALA A C 1
ATOM 801 O O . ALA A 1 102 ? -0.124 -7.289 16.088 1.00 95.50 102 ALA A O 1
ATOM 802 N N . MET A 1 103 ? -1.815 -8.694 15.591 1.00 94.94 103 MET A N 1
ATOM 803 C CA . MET A 1 103 ? -1.503 -8.794 14.158 1.00 94.94 103 MET A CA 1
ATOM 804 C C . MET A 1 103 ? -1.592 -7.434 13.459 1.00 94.94 103 MET A C 1
ATOM 806 O O . MET A 1 103 ? -0.731 -7.080 12.657 1.00 94.94 103 MET A O 1
ATOM 810 N N . LEU A 1 104 ? -2.620 -6.639 13.771 1.00 94.69 104 LEU A N 1
ATOM 811 C CA . LEU A 1 104 ? -2.774 -5.300 13.209 1.00 94.69 104 LEU A CA 1
ATOM 812 C C . LEU A 1 104 ? -1.607 -4.392 13.608 1.00 94.69 104 LEU A C 1
ATOM 814 O O . LEU A 1 104 ? -1.127 -3.611 12.786 1.00 94.69 104 LEU A O 1
ATOM 818 N N . ASN A 1 105 ? -1.163 -4.475 14.860 1.00 95.75 105 ASN A N 1
ATOM 819 C CA . ASN A 1 105 ? -0.044 -3.683 15.344 1.00 95.75 105 ASN A CA 1
ATOM 820 C C . ASN A 1 105 ? 1.282 -4.128 14.714 1.00 95.75 105 ASN A C 1
ATOM 822 O O . ASN A 1 105 ? 2.066 -3.275 14.315 1.00 95.75 105 ASN A O 1
ATOM 826 N N . GLU A 1 106 ? 1.502 -5.435 14.551 1.00 94.88 106 GLU A N 1
ATOM 827 C CA . GLU A 1 106 ? 2.657 -5.978 13.827 1.00 94.88 106 GLU A CA 1
ATOM 828 C C . GLU A 1 106 ? 2.707 -5.458 12.383 1.00 94.88 106 GLU A C 1
ATOM 830 O O . GLU A 1 106 ? 3.733 -4.940 11.940 1.00 94.88 106 GLU A O 1
ATOM 835 N N . GLU A 1 107 ? 1.583 -5.514 11.667 1.00 94.06 107 GLU A N 1
ATOM 836 C CA . GLU A 1 107 ? 1.475 -5.011 10.296 1.00 94.06 107 GLU A CA 1
ATOM 837 C C . GLU A 1 107 ? 1.687 -3.494 10.205 1.00 94.06 107 GLU A C 1
ATOM 839 O O . GLU A 1 107 ? 2.356 -3.016 9.286 1.00 94.06 107 GLU A O 1
ATOM 844 N N . ARG A 1 108 ? 1.181 -2.724 11.178 1.00 93.19 108 ARG A N 1
ATOM 845 C CA . ARG A 1 108 ? 1.444 -1.279 11.273 1.00 93.19 108 ARG A CA 1
ATOM 846 C C . ARG A 1 108 ? 2.914 -0.987 11.516 1.00 93.19 108 ARG A C 1
ATOM 848 O O . ARG A 1 108 ? 3.484 -0.187 10.785 1.00 93.19 108 ARG A O 1
ATOM 855 N N . SER A 1 109 ? 3.540 -1.660 12.479 1.00 93.50 109 SER A N 1
ATOM 856 C CA . SER A 1 109 ? 4.972 -1.504 12.738 1.00 93.50 109 SER A CA 1
ATOM 857 C C . SER A 1 109 ? 5.794 -1.878 11.507 1.00 93.50 109 SER A C 1
ATOM 859 O O . SER A 1 109 ? 6.721 -1.159 11.148 1.00 93.50 109 SER A O 1
ATOM 861 N N . ARG A 1 110 ? 5.419 -2.945 10.789 1.00 91.00 110 ARG A N 1
ATOM 862 C CA . ARG A 1 110 ? 6.067 -3.318 9.527 1.00 91.00 110 ARG A CA 1
ATOM 863 C C . ARG A 1 110 ? 5.922 -2.224 8.470 1.00 91.00 110 ARG A C 1
ATOM 865 O O . ARG A 1 110 ? 6.909 -1.895 7.819 1.00 91.00 110 ARG A O 1
ATOM 872 N N . ALA A 1 111 ? 4.727 -1.651 8.318 1.00 87.56 111 ALA A N 1
ATOM 873 C CA . ALA A 1 111 ? 4.468 -0.537 7.406 1.00 87.56 111 ALA A CA 1
ATOM 874 C C . ALA A 1 111 ? 5.271 0.721 7.779 1.00 87.56 111 ALA A C 1
ATOM 876 O O . ALA A 1 111 ? 5.850 1.359 6.907 1.00 87.56 111 ALA A O 1
ATOM 877 N N . GLU A 1 112 ? 5.365 1.052 9.065 1.00 85.56 112 GLU A N 1
ATOM 878 C CA . GLU A 1 112 ? 6.155 2.181 9.574 1.00 85.56 112 GLU A CA 1
ATOM 879 C C . GLU A 1 112 ? 7.664 1.966 9.390 1.00 85.56 112 GLU A C 1
ATOM 881 O O . GLU A 1 112 ? 8.407 2.917 9.143 1.00 85.56 112 GLU A O 1
ATOM 886 N N . CYS A 1 113 ? 8.127 0.714 9.451 1.00 82.06 113 CYS A N 1
ATOM 887 C CA . CYS A 1 113 ? 9.513 0.354 9.164 1.00 82.06 113 CYS A CA 1
ATOM 888 C C . CYS A 1 113 ? 9.886 0.469 7.677 1.00 82.06 113 CYS A C 1
ATOM 890 O O . CYS A 1 113 ? 11.084 0.471 7.373 1.00 82.06 113 CYS A O 1
ATOM 892 N N . PHE A 1 114 ? 8.925 0.598 6.751 1.00 78.38 114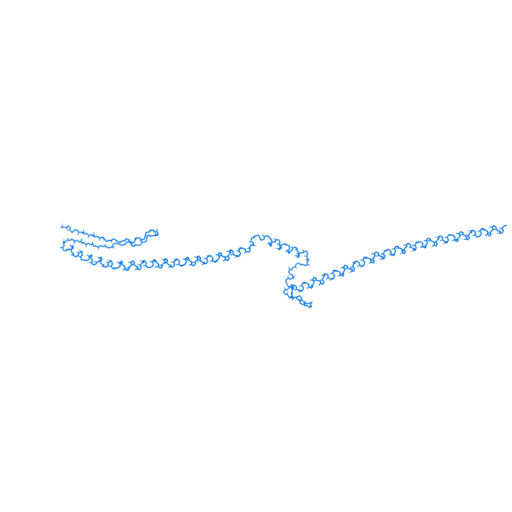 PHE A N 1
ATOM 893 C CA . PHE A 1 114 ? 9.226 0.946 5.359 1.00 78.38 114 PHE A CA 1
ATOM 894 C C . PHE A 1 114 ? 9.689 2.405 5.269 1.00 78.38 114 PHE A C 1
ATOM 896 O O . PHE A 1 114 ? 8.950 3.321 4.912 1.00 78.38 114 PHE A O 1
ATOM 903 N N . THR A 1 115 ? 10.965 2.619 5.568 1.00 68.31 115 THR A N 1
ATOM 904 C CA . THR A 1 115 ? 11.643 3.885 5.308 1.00 68.31 115 THR A CA 1
ATOM 905 C C . THR A 1 115 ? 12.000 3.950 3.819 1.00 68.31 115 THR A C 1
ATOM 907 O O . THR A 1 115 ? 12.605 3.030 3.275 1.00 68.31 115 THR A O 1
ATOM 910 N N . GLY A 1 116 ? 11.565 5.008 3.125 1.00 65.06 116 GLY A N 1
ATOM 911 C CA . GLY A 1 116 ? 11.839 5.207 1.691 1.00 65.06 116 GLY A CA 1
ATOM 912 C C . GLY A 1 116 ? 10.620 5.210 0.763 1.00 65.06 116 GLY A C 1
ATOM 913 O O . GLY A 1 116 ? 10.774 5.504 -0.419 1.00 65.06 116 GLY A O 1
ATOM 914 N N . LEU A 1 117 ? 9.406 4.975 1.272 1.00 65.19 117 LEU A N 1
ATOM 915 C CA . LEU A 1 117 ? 8.166 5.283 0.549 1.00 65.19 117 LEU A CA 1
ATOM 916 C C . LEU A 1 117 ? 7.921 6.799 0.584 1.00 65.19 117 LEU A C 1
ATOM 918 O O . LEU A 1 117 ? 7.098 7.294 1.347 1.00 65.19 117 LEU A O 1
ATOM 922 N N . SER A 1 118 ? 8.682 7.550 -0.209 1.00 70.31 118 SER A N 1
ATOM 923 C CA . SER A 1 118 ? 8.328 8.936 -0.518 1.00 70.31 118 SER A CA 1
ATOM 924 C C . SER A 1 118 ? 7.627 8.973 -1.868 1.00 70.31 118 SER A C 1
ATOM 926 O O . SER A 1 118 ? 8.048 8.287 -2.799 1.00 70.31 118 SER A O 1
ATOM 928 N N . GLU A 1 119 ? 6.563 9.767 -1.970 1.00 71.00 119 GLU A N 1
ATOM 929 C CA . GLU A 1 119 ? 5.830 10.008 -3.224 1.00 71.00 119 GLU A CA 1
ATOM 930 C C . GLU A 1 119 ? 6.795 10.405 -4.360 1.00 71.00 119 GLU A C 1
ATOM 932 O O . GLU A 1 119 ? 6.694 9.916 -5.483 1.00 71.00 119 GLU A O 1
ATOM 937 N N . ASN A 1 120 ? 7.862 11.125 -3.996 1.00 79.88 120 ASN A N 1
ATOM 938 C CA . ASN A 1 120 ? 8.967 11.509 -4.868 1.00 79.88 120 ASN A CA 1
ATOM 939 C C . ASN A 1 120 ? 9.678 10.336 -5.571 1.00 79.88 120 ASN A C 1
ATOM 941 O O . ASN A 1 120 ? 10.231 10.549 -6.643 1.00 79.88 120 ASN A O 1
ATOM 945 N N . VAL A 1 121 ? 9.702 9.115 -5.013 1.00 84.12 121 VAL A N 1
ATOM 946 C CA . VAL A 1 121 ? 10.367 7.963 -5.664 1.00 84.12 121 VAL A CA 1
ATOM 947 C C . VAL A 1 121 ? 9.619 7.548 -6.926 1.00 84.12 121 VAL A C 1
ATOM 949 O O . VAL A 1 121 ? 10.249 7.212 -7.928 1.00 84.12 121 VAL A O 1
ATOM 952 N N . VAL A 1 122 ? 8.285 7.585 -6.893 1.00 86.19 122 VAL A N 1
ATOM 953 C CA . VAL A 1 122 ? 7.455 7.246 -8.057 1.00 86.19 122 VAL A CA 1
ATOM 954 C C . VAL A 1 122 ? 7.618 8.316 -9.134 1.00 86.19 122 VAL A C 1
ATOM 956 O O . VAL A 1 122 ? 7.838 7.985 -10.299 1.00 86.19 122 VAL A O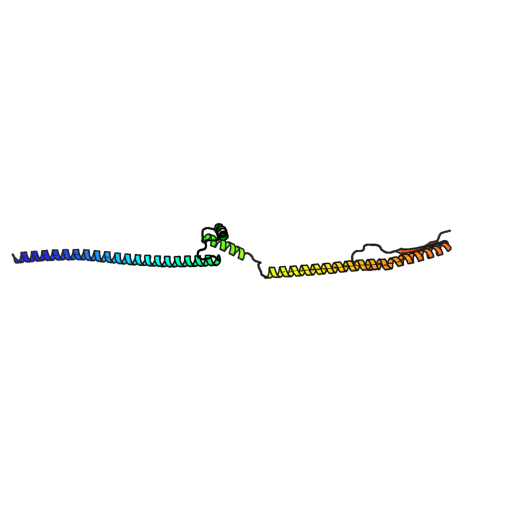 1
ATOM 959 N N . ASP A 1 123 ? 7.601 9.589 -8.742 1.00 88.88 123 ASP A N 1
ATOM 960 C CA . ASP A 1 123 ? 7.819 10.706 -9.663 1.00 88.88 123 ASP A CA 1
ATOM 961 C C . ASP A 1 123 ? 9.226 10.685 -10.272 1.00 88.88 123 ASP A C 1
ATOM 963 O O . ASP A 1 123 ? 9.390 10.876 -11.479 1.00 88.88 123 ASP A O 1
ATOM 967 N N . GLU A 1 124 ? 10.252 10.402 -9.465 1.00 90.94 124 GLU A N 1
ATOM 968 C CA . GLU A 1 124 ? 11.629 10.298 -9.937 1.00 90.94 124 GLU A CA 1
ATOM 969 C C . GLU A 1 124 ? 11.815 9.103 -10.875 1.00 90.94 124 GLU A C 1
ATOM 971 O O . GLU A 1 124 ? 12.487 9.245 -11.899 1.00 90.94 124 GLU A O 1
ATOM 976 N N . TYR A 1 125 ? 11.202 7.956 -10.570 1.00 92.06 125 TYR A N 1
ATOM 977 C CA . TYR A 1 125 ? 11.192 6.798 -11.462 1.00 92.06 125 TYR A CA 1
ATOM 978 C C . TYR A 1 125 ? 10.572 7.156 -12.817 1.00 92.06 125 TYR A C 1
ATOM 980 O O . TYR A 1 125 ? 11.217 6.969 -13.848 1.00 92.06 125 TYR A O 1
ATOM 988 N N . ASN A 1 126 ? 9.372 7.743 -12.813 1.00 93.00 126 ASN A N 1
ATOM 989 C CA . ASN A 1 126 ? 8.666 8.137 -14.034 1.00 93.00 126 ASN A CA 1
ATOM 990 C C . ASN A 1 126 ? 9.472 9.158 -14.851 1.00 93.00 126 ASN A C 1
ATOM 992 O O . ASN A 1 126 ? 9.570 9.045 -16.074 1.00 93.00 126 ASN A O 1
ATOM 996 N N . ARG A 1 127 ? 10.090 10.141 -14.183 1.00 95.88 127 ARG A N 1
ATOM 997 C CA . ARG A 1 127 ? 10.955 11.132 -14.835 1.00 95.88 127 ARG A CA 1
ATOM 998 C C . ARG A 1 127 ? 12.174 10.469 -15.474 1.00 95.88 127 ARG A C 1
ATOM 1000 O O . ARG A 1 127 ? 12.450 10.717 -16.644 1.00 95.88 127 ARG A O 1
ATOM 1007 N N . ARG A 1 128 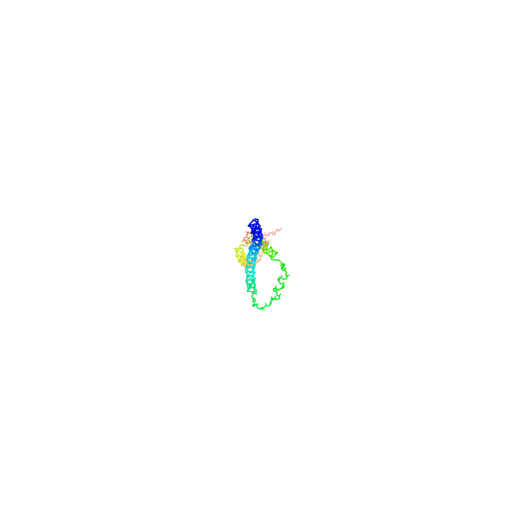? 12.881 9.608 -14.735 1.00 96.50 128 ARG A N 1
ATOM 1008 C CA . ARG A 1 128 ? 14.060 8.893 -15.249 1.00 96.50 128 ARG A CA 1
ATOM 1009 C C . ARG A 1 128 ? 13.697 7.985 -16.420 1.00 96.50 128 ARG A C 1
ATOM 1011 O O . ARG A 1 128 ? 14.452 7.917 -17.381 1.00 96.50 128 ARG A O 1
ATOM 1018 N N . GLU A 1 129 ? 12.544 7.321 -16.377 1.00 97.69 129 GLU A N 1
ATOM 1019 C CA . GLU A 1 129 ? 12.060 6.497 -17.489 1.00 97.69 129 GLU A CA 1
ATOM 1020 C C . GLU A 1 129 ? 11.867 7.333 -18.767 1.00 97.69 129 GLU A C 1
ATOM 1022 O O . GLU A 1 129 ? 12.263 6.911 -19.855 1.00 97.69 129 GLU A O 1
ATOM 1027 N N . GLN A 1 130 ? 11.301 8.538 -18.647 1.00 97.62 130 GLN A N 1
ATOM 1028 C CA . GLN A 1 130 ? 11.147 9.462 -19.776 1.00 97.62 130 GLN A CA 1
ATOM 1029 C C . GLN A 1 130 ? 12.494 9.987 -20.287 1.00 97.62 130 GLN A C 1
ATOM 1031 O O . GLN A 1 130 ? 12.712 10.015 -21.498 1.00 97.62 130 GLN A O 1
ATOM 1036 N N . GLU A 1 131 ? 13.402 10.368 -19.385 1.00 97.94 131 GLU A N 1
ATOM 1037 C CA . GLU A 1 131 ? 14.754 10.826 -19.730 1.00 97.94 131 GLU A CA 1
ATOM 1038 C C . GLU A 1 131 ? 15.540 9.743 -20.481 1.00 97.94 131 GLU A C 1
ATOM 1040 O O . GLU A 1 131 ? 16.157 10.034 -21.505 1.00 97.94 131 GLU A O 1
ATOM 1045 N N . ILE A 1 132 ? 15.472 8.488 -20.023 1.00 98.19 132 ILE A N 1
ATOM 1046 C CA . ILE A 1 132 ? 16.114 7.347 -20.689 1.00 98.19 132 ILE A CA 1
ATOM 1047 C C . ILE A 1 132 ? 15.555 7.177 -22.102 1.00 98.19 132 ILE A C 1
ATOM 1049 O O . ILE A 1 132 ? 16.334 7.162 -23.050 1.00 98.19 132 ILE A O 1
ATOM 1053 N N . LYS A 1 133 ? 14.226 7.142 -22.267 1.00 98.00 133 LYS A N 1
ATOM 1054 C CA . LYS A 1 133 ? 13.598 7.001 -23.594 1.00 98.00 133 LYS A CA 1
ATOM 1055 C C . LYS A 1 133 ? 14.000 8.122 -24.554 1.00 98.00 133 LYS A C 1
ATOM 1057 O O . LYS A 1 133 ? 14.213 7.877 -25.740 1.00 98.00 133 LYS A O 1
ATOM 1062 N N . GLN A 1 134 ? 14.101 9.353 -24.055 1.00 98.06 134 GLN A N 1
ATOM 1063 C CA . GLN A 1 134 ? 14.525 10.496 -24.861 1.00 98.06 134 GLN A CA 1
ATOM 1064 C C . GLN A 1 134 ? 15.996 10.368 -25.280 1.00 98.06 134 GLN A C 1
ATOM 1066 O O . GLN A 1 134 ? 16.310 10.550 -26.455 1.00 98.06 134 GLN A O 1
ATOM 1071 N N . MET A 1 135 ? 16.885 10.001 -24.353 1.00 98.12 135 MET A N 1
ATOM 1072 C CA . MET A 1 135 ? 18.304 9.793 -24.657 1.00 98.12 135 MET A CA 1
ATOM 1073 C C . MET A 1 135 ? 18.531 8.623 -25.620 1.00 98.12 135 MET A C 1
ATOM 1075 O O . MET A 1 135 ? 19.357 8.731 -26.522 1.00 98.12 135 MET A O 1
ATOM 1079 N N . GLU A 1 136 ? 17.792 7.523 -25.471 1.00 98.00 136 GLU A N 1
ATOM 1080 C CA . GLU A 1 136 ? 17.845 6.380 -26.390 1.00 98.00 136 GLU A CA 1
ATOM 1081 C C . GLU A 1 136 ? 17.445 6.790 -27.810 1.00 98.00 136 GLU A C 1
ATOM 1083 O O . GLU A 1 136 ? 18.142 6.458 -28.770 1.00 98.00 136 GLU A O 1
ATOM 1088 N N . LYS A 1 137 ? 16.376 7.584 -27.942 1.00 98.25 137 LYS A N 1
ATOM 1089 C CA . LYS A 1 137 ? 15.938 8.124 -29.231 1.00 98.25 137 LYS A CA 1
ATOM 1090 C C . LYS A 1 137 ? 16.987 9.047 -29.853 1.00 98.25 137 LYS A C 1
ATOM 1092 O O . LYS A 1 137 ? 17.294 8.925 -31.036 1.00 98.25 137 LYS A O 1
ATOM 1097 N N . GLU A 1 138 ? 17.559 9.959 -29.069 1.00 98.25 138 GLU A N 1
ATOM 1098 C CA . GLU A 1 138 ? 18.622 10.850 -29.548 1.00 98.25 138 GLU A CA 1
ATOM 1099 C C . GLU A 1 138 ? 19.859 10.066 -29.997 1.00 98.25 138 GLU A C 1
ATOM 1101 O O . GLU A 1 138 ? 20.449 10.375 -31.034 1.00 98.25 138 GLU A O 1
ATOM 1106 N N . LEU A 1 139 ? 20.237 9.026 -29.252 1.00 98.25 139 LEU A N 1
ATOM 1107 C CA . LEU A 1 139 ? 21.348 8.151 -29.608 1.00 98.25 139 LEU A CA 1
ATOM 1108 C C . LEU A 1 139 ? 21.086 7.425 -30.933 1.00 98.25 139 LEU A C 1
ATOM 1110 O O . LEU A 1 139 ? 21.972 7.377 -31.790 1.00 98.25 139 LEU A O 1
ATOM 1114 N N . GLU A 1 140 ? 19.876 6.900 -31.123 1.00 98.19 140 GLU A N 1
ATOM 1115 C CA . GLU A 1 140 ? 19.459 6.252 -32.367 1.00 98.19 140 GLU A CA 1
ATOM 1116 C C . GLU A 1 140 ? 19.516 7.226 -33.554 1.00 98.19 140 GLU A C 1
ATOM 1118 O O . GLU A 1 140 ? 20.128 6.921 -34.581 1.00 98.19 140 GLU A O 1
ATOM 1123 N N . GLU A 1 141 ? 18.966 8.434 -33.407 1.00 98.12 141 GLU A N 1
ATOM 1124 C CA . GLU A 1 141 ? 19.000 9.472 -34.444 1.00 98.12 141 GLU A CA 1
ATOM 1125 C C . GLU A 1 141 ? 20.438 9.856 -34.827 1.00 98.12 141 GLU A C 1
ATOM 1127 O O . GLU A 1 141 ? 20.771 9.945 -36.014 1.00 98.12 141 GLU A O 1
ATOM 1132 N N . LYS A 1 142 ? 21.322 10.048 -33.838 1.00 97.56 142 LYS A N 1
ATOM 1133 C CA . LYS A 1 142 ? 22.738 10.377 -34.074 1.00 97.56 142 LYS A CA 1
ATOM 1134 C C . LYS A 1 142 ? 23.496 9.226 -34.731 1.00 97.56 142 LYS A C 1
ATOM 1136 O O . LYS A 1 142 ? 24.294 9.478 -35.633 1.00 97.56 142 LYS A O 1
ATOM 1141 N N . SER A 1 143 ? 23.238 7.988 -34.317 1.00 96.62 143 SER A N 1
ATOM 1142 C CA . SER A 1 143 ? 23.831 6.788 -34.916 1.00 96.62 143 SER A CA 1
ATOM 1143 C C . SER A 1 143 ? 23.423 6.643 -36.385 1.00 96.62 143 SER A C 1
ATOM 1145 O O . SER A 1 143 ? 24.272 6.481 -37.265 1.00 96.62 143 SER A O 1
ATOM 1147 N N . ASN A 1 144 ? 22.132 6.815 -36.676 1.00 97.38 144 ASN A N 1
ATOM 1148 C CA . ASN A 1 144 ? 21.604 6.774 -38.037 1.00 97.38 144 ASN A CA 1
ATOM 1149 C C . ASN A 1 144 ? 22.206 7.879 -38.913 1.00 97.38 144 ASN A C 1
ATOM 1151 O O . ASN A 1 144 ? 22.637 7.610 -40.035 1.00 97.38 144 ASN A O 1
ATOM 1155 N N . ALA A 1 145 ? 22.315 9.104 -38.390 1.00 96.44 145 ALA A N 1
ATOM 1156 C CA . ALA A 1 145 ? 22.966 10.204 -39.096 1.00 96.44 145 ALA A CA 1
ATOM 1157 C C . ALA A 1 145 ? 24.451 9.915 -39.376 1.00 96.44 145 ALA A C 1
ATOM 1159 O O . ALA A 1 145 ? 24.920 10.144 -40.489 1.00 96.44 145 ALA A O 1
ATOM 1160 N N . LEU A 1 146 ? 25.190 9.376 -38.401 1.00 94.19 146 LEU A N 1
ATOM 1161 C CA . LEU A 1 146 ? 26.596 9.003 -38.572 1.00 94.19 146 LEU A CA 1
ATOM 1162 C C . LEU A 1 146 ? 26.774 7.946 -39.669 1.00 94.19 146 LEU A C 1
ATOM 1164 O O . LEU A 1 146 ? 27.660 8.082 -40.515 1.00 94.19 146 LEU A O 1
ATOM 1168 N N . ASN A 1 147 ? 25.922 6.921 -39.681 1.00 93.50 147 ASN A N 1
ATOM 1169 C CA . ASN A 1 147 ? 25.946 5.885 -40.712 1.00 93.50 147 ASN A CA 1
ATOM 1170 C C . ASN A 1 147 ? 25.642 6.464 -42.098 1.00 93.50 147 ASN A C 1
ATOM 1172 O O . ASN A 1 147 ? 26.364 6.168 -43.050 1.00 93.50 147 ASN A O 1
ATOM 1176 N N . ALA A 1 148 ? 24.656 7.361 -42.200 1.00 95.12 148 ALA A N 1
ATOM 1177 C CA . ALA A 1 148 ? 24.355 8.062 -43.445 1.00 95.12 148 ALA A CA 1
ATOM 1178 C C . ALA A 1 148 ? 25.541 8.916 -43.931 1.00 95.12 148 ALA A C 1
ATOM 1180 O O . ALA A 1 148 ? 25.882 8.883 -45.112 1.00 95.12 148 ALA A O 1
ATOM 1181 N N . TYR A 1 149 ? 26.227 9.641 -43.037 1.00 90.94 149 TYR A N 1
ATOM 1182 C CA . TYR A 1 149 ? 27.431 10.396 -43.403 1.00 90.94 149 TYR A CA 1
ATOM 1183 C C . TYR A 1 149 ? 28.561 9.490 -43.894 1.00 90.94 149 TYR A C 1
ATOM 1185 O O . TYR A 1 149 ? 29.181 9.799 -44.909 1.00 90.94 149 TYR A O 1
ATOM 1193 N N . ARG A 1 150 ? 28.813 8.363 -43.217 1.00 86.81 150 ARG A N 1
ATOM 1194 C CA . ARG A 1 150 ? 29.824 7.381 -43.643 1.00 86.81 150 ARG A CA 1
ATOM 1195 C C . ARG A 1 150 ? 29.525 6.835 -45.036 1.00 86.81 150 ARG A C 1
ATOM 1197 O O . ARG A 1 150 ? 30.427 6.788 -45.870 1.00 86.81 150 ARG A O 1
ATOM 1204 N N . GLN A 1 151 ? 28.267 6.490 -45.302 1.00 90.88 151 GLN A N 1
ATOM 1205 C CA . GLN A 1 151 ? 27.835 6.037 -46.620 1.00 90.88 151 GLN A CA 1
ATOM 1206 C C . GLN A 1 151 ? 28.041 7.126 -47.682 1.00 90.88 151 GLN A C 1
ATOM 1208 O O . GLN A 1 151 ? 28.690 6.870 -48.692 1.00 90.88 151 GLN A O 1
ATOM 1213 N N . ASN A 1 152 ? 27.591 8.357 -47.421 1.00 91.94 152 ASN A N 1
ATOM 1214 C CA . ASN A 1 152 ? 27.764 9.483 -48.343 1.00 91.94 152 ASN A CA 1
ATOM 1215 C C . ASN A 1 152 ? 29.242 9.759 -48.663 1.00 91.94 152 ASN A C 1
ATOM 1217 O O . ASN A 1 152 ? 29.580 10.061 -49.807 1.00 91.94 152 ASN A O 1
ATOM 1221 N N . ILE A 1 153 ? 30.131 9.652 -47.670 1.00 87.94 153 ILE A N 1
ATOM 1222 C CA . ILE A 1 153 ? 31.580 9.802 -47.867 1.00 87.94 153 ILE A CA 1
ATOM 1223 C C . ILE A 1 153 ? 32.122 8.679 -48.756 1.00 87.94 153 ILE A C 1
ATOM 1225 O O . ILE A 1 153 ? 32.895 8.962 -49.669 1.00 87.94 153 ILE A O 1
ATOM 1229 N N . SER A 1 154 ? 31.713 7.429 -48.523 1.00 87.12 154 SER A N 1
ATOM 1230 C CA . SER A 1 154 ? 32.129 6.287 -49.347 1.00 87.12 154 SER A CA 1
ATOM 1231 C C . SER A 1 154 ? 31.681 6.453 -50.800 1.00 87.12 154 SER A C 1
ATOM 1233 O O . SER A 1 154 ? 32.493 6.345 -51.717 1.00 87.12 154 SER A O 1
ATOM 1235 N N . GLU A 1 155 ? 30.413 6.808 -51.013 1.00 90.44 155 GLU A N 1
ATOM 1236 C CA . GLU A 1 155 ? 29.853 7.045 -52.347 1.00 90.44 155 GLU A CA 1
ATOM 1237 C C . GLU A 1 155 ? 30.542 8.218 -53.054 1.00 90.44 155 GLU A C 1
ATOM 1239 O O . GLU A 1 155 ? 30.839 8.152 -54.249 1.00 90.44 155 GLU A O 1
ATOM 1244 N N . ALA A 1 156 ? 30.832 9.301 -52.325 1.00 89.56 156 ALA A N 1
ATOM 1245 C CA . ALA A 1 156 ? 31.590 10.421 -52.862 1.00 89.56 156 ALA A CA 1
ATOM 1246 C C . ALA A 1 156 ? 33.016 9.996 -53.239 1.00 89.56 156 ALA A C 1
ATOM 1248 O O . ALA A 1 156 ? 33.466 10.352 -54.329 1.00 89.56 156 ALA A O 1
ATOM 1249 N N . LYS A 1 157 ? 33.697 9.211 -52.386 1.00 85.69 157 LYS A N 1
ATOM 1250 C CA . LYS A 1 157 ? 35.045 8.674 -52.639 1.00 85.69 157 LYS A CA 1
ATOM 1251 C C . LYS A 1 157 ? 35.081 7.871 -53.931 1.00 85.69 157 LYS A C 1
ATOM 1253 O O . LYS A 1 157 ? 35.891 8.161 -54.806 1.00 85.69 157 LYS A O 1
ATOM 1258 N N . GLU A 1 158 ? 34.171 6.918 -54.086 1.00 88.50 158 GLU A N 1
ATOM 1259 C CA . GLU A 1 158 ? 34.078 6.104 -55.301 1.00 88.50 158 GLU A CA 1
ATOM 1260 C C . GLU A 1 158 ? 33.795 6.953 -56.545 1.00 88.50 158 GLU A C 1
ATOM 1262 O O . GLU A 1 158 ? 34.403 6.740 -57.598 1.00 88.50 158 GLU A O 1
ATOM 1267 N N . ARG A 1 159 ? 32.922 7.963 -56.421 1.00 92.88 159 ARG A N 1
ATOM 1268 C CA . ARG A 1 159 ? 32.529 8.832 -57.537 1.00 92.88 159 ARG A CA 1
ATOM 1269 C C . ARG A 1 159 ? 33.699 9.596 -58.153 1.00 92.88 159 ARG A C 1
ATOM 1271 O O . ARG A 1 159 ? 33.689 9.775 -59.368 1.00 92.88 159 ARG A O 1
ATOM 1278 N N . TRP A 1 160 ? 34.673 10.061 -57.367 1.00 89.62 160 TRP A N 1
ATOM 1279 C CA . TRP A 1 160 ? 35.844 10.771 -57.907 1.00 89.62 160 TRP A CA 1
ATOM 1280 C C . TRP A 1 160 ? 37.059 9.864 -58.126 1.00 89.62 160 TRP A C 1
ATOM 1282 O O . TRP A 1 160 ? 37.818 10.097 -59.068 1.00 89.62 160 TRP A O 1
ATOM 1292 N N . LEU A 1 161 ? 37.232 8.811 -57.320 1.00 87.31 161 LEU A N 1
ATOM 1293 C CA . LEU A 1 161 ? 38.380 7.909 -57.430 1.00 87.31 161 LEU A CA 1
ATOM 1294 C C . LEU A 1 161 ? 38.317 7.057 -58.704 1.00 87.31 161 LEU A C 1
ATOM 1296 O O . LEU A 1 161 ? 39.346 6.835 -59.336 1.00 87.31 161 LEU A O 1
ATOM 1300 N N . ASN A 1 162 ? 37.125 6.616 -59.118 1.00 90.69 162 ASN A N 1
ATOM 1301 C CA . ASN A 1 162 ? 36.966 5.804 -60.329 1.00 90.69 162 ASN A CA 1
ATOM 1302 C C . ASN A 1 162 ? 37.354 6.572 -61.613 1.00 90.69 162 ASN A C 1
ATOM 1304 O O . ASN A 1 162 ? 38.177 6.060 -62.375 1.00 90.69 162 ASN A O 1
ATOM 1308 N N . PRO A 1 163 ? 36.863 7.807 -61.860 1.00 93.19 163 PRO A N 1
ATOM 1309 C CA . PRO A 1 163 ? 37.351 8.627 -62.970 1.00 93.19 163 PRO A CA 1
ATOM 1310 C C . PRO A 1 163 ? 38.851 8.924 -62.900 1.00 93.19 163 PRO A C 1
ATOM 1312 O O . PRO A 1 163 ? 39.512 8.933 -63.936 1.00 93.19 163 PRO A O 1
ATOM 1315 N N . LEU A 1 164 ? 39.396 9.150 -61.698 1.00 90.50 164 LEU A N 1
ATOM 1316 C CA . LEU A 1 164 ? 40.823 9.414 -61.519 1.00 90.50 164 LEU A CA 1
ATOM 1317 C C . LEU A 1 164 ? 41.676 8.199 -61.903 1.00 90.50 164 LEU A C 1
ATOM 1319 O O . LEU A 1 164 ? 42.628 8.357 -62.662 1.00 90.50 164 LEU A O 1
ATOM 1323 N N . LYS A 1 165 ? 41.303 6.994 -61.449 1.00 89.25 165 LYS A N 1
ATOM 1324 C CA . LYS A 1 165 ? 41.943 5.730 -61.855 1.00 89.25 165 LYS A CA 1
ATOM 1325 C C . LYS A 1 165 ? 41.964 5.584 -63.372 1.00 89.25 165 LYS A C 1
ATOM 1327 O O . LYS A 1 165 ? 43.019 5.342 -63.946 1.00 89.25 165 LYS A O 1
ATOM 1332 N N . HIS A 1 166 ? 40.822 5.820 -64.018 1.00 92.25 166 HIS A N 1
ATOM 1333 C CA . HIS A 1 166 ? 40.723 5.738 -65.473 1.00 92.25 166 HIS A CA 1
ATOM 1334 C C . HIS A 1 166 ? 41.619 6.762 -66.186 1.00 92.25 166 HIS A C 1
ATOM 1336 O O . HIS A 1 166 ? 42.265 6.444 -67.182 1.00 92.25 166 HIS A O 1
ATOM 1342 N N . LEU A 1 167 ? 41.685 7.995 -65.677 1.00 92.12 167 LEU A N 1
ATOM 1343 C CA . LEU A 1 167 ? 42.557 9.025 -66.234 1.00 92.12 167 LEU A CA 1
ATOM 1344 C C . LEU A 1 167 ? 44.037 8.649 -66.094 1.00 92.12 167 LEU A C 1
ATOM 1346 O O . LEU A 1 167 ? 44.791 8.802 -67.053 1.00 92.12 167 LEU A O 1
ATOM 1350 N N . VAL A 1 168 ? 44.451 8.158 -64.923 1.00 91.38 168 VAL A N 1
ATOM 1351 C CA . VAL A 1 168 ? 45.836 7.727 -64.686 1.00 91.38 168 VAL A CA 1
ATOM 1352 C C . VAL A 1 168 ? 46.202 6.556 -65.591 1.00 91.38 168 VAL A C 1
ATOM 1354 O O . VAL A 1 168 ? 47.274 6.582 -66.181 1.00 91.38 168 VAL A O 1
ATOM 1357 N N . GLU A 1 169 ? 45.298 5.600 -65.798 1.00 91.31 169 GLU A N 1
ATOM 1358 C CA . GLU A 1 169 ? 45.503 4.482 -66.724 1.00 91.31 169 GLU A CA 1
ATOM 1359 C C . GLU A 1 169 ? 45.714 4.967 -68.171 1.00 91.31 169 GLU A C 1
ATOM 1361 O O . GLU A 1 169 ? 46.695 4.593 -68.814 1.00 91.31 169 GLU A O 1
ATOM 1366 N N . GLN A 1 170 ? 44.889 5.905 -68.658 1.00 93.44 170 GLN A N 1
ATOM 1367 C CA . GLN A 1 170 ? 45.086 6.521 -69.980 1.00 93.44 170 GLN A CA 1
ATOM 1368 C C . GLN A 1 170 ? 46.414 7.288 -70.094 1.00 93.44 170 GLN A C 1
ATOM 1370 O O . GLN A 1 170 ? 47.030 7.329 -71.166 1.00 93.44 170 GLN A O 1
ATOM 1375 N N . ILE A 1 171 ? 46.837 7.960 -69.018 1.00 91.25 171 ILE A N 1
ATOM 1376 C CA . ILE A 1 171 ? 48.126 8.658 -68.971 1.00 91.25 171 ILE A CA 1
ATOM 1377 C C . ILE A 1 171 ? 49.260 7.636 -69.009 1.00 91.25 171 ILE A C 1
ATOM 1379 O O . ILE A 1 171 ? 50.182 7.813 -69.805 1.00 91.25 171 ILE A O 1
ATOM 1383 N N . ASN A 1 172 ? 49.170 6.569 -68.214 1.00 91.69 172 ASN A N 1
ATOM 1384 C CA . ASN A 1 172 ? 50.153 5.497 -68.156 1.00 91.69 172 ASN A CA 1
ATOM 1385 C C . ASN A 1 172 ? 50.359 4.875 -69.541 1.00 91.69 172 ASN A C 1
ATOM 1387 O O . ASN A 1 172 ? 51.483 4.838 -70.028 1.00 91.69 172 ASN A O 1
ATOM 1391 N N . GLU A 1 173 ? 49.285 4.517 -70.253 1.00 91.62 173 GLU A N 1
ATOM 1392 C CA . GLU A 1 173 ? 49.374 3.957 -71.610 1.00 91.62 173 GLU A CA 1
ATOM 1393 C C . GLU A 1 173 ? 50.164 4.853 -72.578 1.00 91.62 173 GLU A C 1
ATOM 1395 O O . GLU A 1 173 ? 51.063 4.384 -73.291 1.00 91.62 173 GLU A O 1
ATOM 1400 N N . LYS A 1 174 ? 49.851 6.157 -72.594 1.00 91.19 174 LYS A N 1
ATOM 1401 C CA . LYS A 1 174 ? 50.533 7.145 -73.448 1.00 91.19 174 LYS A CA 1
ATOM 1402 C C . LYS A 1 174 ? 51.982 7.351 -73.020 1.00 91.19 174 LYS A C 1
ATOM 1404 O O . LYS A 1 174 ? 52.864 7.433 -73.876 1.00 91.19 174 LYS A O 1
ATOM 1409 N N . PHE A 1 175 ? 52.225 7.425 -71.716 1.00 89.62 175 PHE A N 1
ATOM 1410 C CA . PHE A 1 175 ? 53.547 7.622 -71.138 1.00 89.62 175 PHE A CA 1
ATOM 1411 C C . PHE A 1 175 ? 54.449 6.421 -71.436 1.00 89.62 175 PHE A C 1
ATOM 1413 O O . PHE A 1 175 ? 55.511 6.584 -72.034 1.00 89.62 175 PHE A O 1
ATOM 1420 N N . SER A 1 176 ? 53.992 5.200 -71.161 1.00 89.38 176 SER A N 1
ATOM 1421 C CA . SER A 1 176 ? 54.718 3.981 -71.508 1.00 89.38 176 SER A CA 1
ATOM 1422 C C . SER A 1 176 ? 54.993 3.887 -73.010 1.00 89.38 176 SER A C 1
ATOM 1424 O O . SER A 1 176 ? 56.090 3.494 -73.403 1.00 89.38 176 SER A O 1
ATOM 1426 N N . ALA A 1 177 ? 54.039 4.260 -73.874 1.00 88.12 177 ALA A N 1
ATOM 1427 C CA . ALA A 1 177 ? 54.250 4.266 -75.325 1.00 88.12 177 ALA A CA 1
ATOM 1428 C C . ALA A 1 177 ? 55.342 5.256 -75.758 1.00 88.12 177 ALA A C 1
ATOM 1430 O O . ALA A 1 177 ? 56.197 4.907 -76.575 1.00 88.12 177 ALA A O 1
ATOM 1431 N N . PHE A 1 178 ? 55.345 6.460 -75.184 1.00 89.56 178 PHE A N 1
ATOM 1432 C CA . PHE A 1 178 ? 56.369 7.466 -75.443 1.00 89.56 178 PHE A CA 1
ATOM 1433 C C . PHE A 1 178 ? 57.757 6.994 -74.991 1.00 89.56 178 PHE A C 1
ATOM 1435 O O . PHE A 1 178 ? 58.700 7.033 -75.782 1.00 89.56 178 PHE A O 1
ATOM 1442 N N . PHE A 1 179 ? 57.893 6.462 -73.774 1.00 87.44 179 PHE A N 1
ATOM 1443 C CA . PHE A 1 179 ? 59.189 5.984 -73.280 1.00 87.44 179 PHE A CA 1
ATOM 1444 C C . PHE A 1 179 ? 59.699 4.755 -74.038 1.00 87.44 179 PHE A C 1
ATOM 1446 O O . PHE A 1 179 ? 60.894 4.695 -74.334 1.00 87.44 179 PHE A O 1
ATOM 1453 N N . ARG A 1 180 ? 58.808 3.855 -74.485 1.00 87.81 180 ARG A N 1
ATOM 1454 C CA . ARG A 1 180 ? 59.182 2.744 -75.381 1.00 87.81 180 ARG A CA 1
ATOM 1455 C C . ARG A 1 180 ? 59.847 3.237 -76.669 1.00 87.81 180 ARG A C 1
ATOM 1457 O O . ARG A 1 180 ? 60.800 2.614 -77.129 1.00 87.81 180 ARG A O 1
ATOM 1464 N N . SER A 1 181 ? 59.395 4.366 -77.229 1.00 87.50 181 SER A N 1
ATOM 1465 C CA . SER A 1 181 ? 60.014 4.963 -78.427 1.00 87.50 181 SER A CA 1
ATOM 1466 C C . SER A 1 181 ? 61.442 5.475 -78.185 1.00 87.50 181 SER A C 1
ATOM 1468 O O . SER A 1 181 ? 62.247 5.509 -79.112 1.00 87.50 181 SER A O 1
ATOM 1470 N N . MET A 1 182 ? 61.779 5.796 -76.933 1.00 85.69 182 MET A N 1
ATOM 1471 C CA . MET A 1 182 ? 63.118 6.193 -76.485 1.00 85.69 182 MET A CA 1
ATOM 1472 C C . MET A 1 182 ? 63.931 5.016 -75.914 1.00 85.69 182 MET A C 1
ATOM 1474 O O . MET A 1 182 ? 64.913 5.238 -75.213 1.00 85.69 182 MET A O 1
ATOM 1478 N N . GLN A 1 183 ? 63.525 3.766 -76.179 1.00 82.75 183 GLN A N 1
ATOM 1479 C CA . GLN A 1 183 ? 64.156 2.543 -75.650 1.00 82.75 183 GLN A CA 1
ATOM 1480 C C . GLN A 1 183 ? 64.178 2.448 -74.108 1.00 82.75 183 GLN A C 1
ATOM 1482 O O . GLN A 1 183 ? 65.003 1.741 -73.536 1.00 82.75 183 GLN A O 1
ATOM 1487 N N . CYS A 1 184 ? 63.244 3.114 -73.427 1.00 85.88 184 CYS A N 1
ATOM 1488 C CA . CYS A 1 184 ? 63.068 3.062 -71.973 1.00 85.88 184 CYS A CA 1
ATOM 1489 C C . CYS A 1 184 ? 61.679 2.505 -71.611 1.00 85.88 184 CYS A C 1
ATOM 1491 O O . CYS A 1 184 ? 60.773 2.472 -72.445 1.00 85.88 184 CYS A O 1
ATOM 1493 N N . ALA A 1 185 ? 61.479 2.095 -70.361 1.00 85.00 185 ALA A N 1
ATOM 1494 C CA . ALA A 1 185 ? 60.161 1.788 -69.809 1.00 85.00 185 ALA A CA 1
ATOM 1495 C C . ALA A 1 185 ? 59.728 2.922 -68.872 1.00 85.00 185 ALA A C 1
ATOM 1497 O O . ALA A 1 185 ? 60.503 3.349 -68.024 1.00 85.00 185 ALA A O 1
ATOM 1498 N N . GLY A 1 186 ? 58.509 3.427 -69.033 1.00 84.94 186 GLY A N 1
ATOM 1499 C CA . GLY A 1 186 ? 57.924 4.429 -68.142 1.00 84.94 186 GLY A CA 1
ATOM 1500 C C . GLY A 1 186 ? 56.566 3.951 -67.649 1.00 84.94 186 GLY A C 1
ATOM 1501 O O . GLY A 1 186 ? 55.789 3.438 -68.455 1.00 84.94 186 GLY A O 1
ATOM 1502 N N . GLU A 1 187 ? 56.294 4.123 -66.363 1.00 86.50 187 GLU A N 1
ATOM 1503 C CA . GLU A 1 187 ? 55.055 3.730 -65.695 1.00 86.50 187 GLU A CA 1
ATOM 1504 C C . GLU A 1 187 ? 54.554 4.867 -64.799 1.00 86.50 187 GLU A C 1
ATOM 1506 O O . GLU A 1 187 ? 55.331 5.534 -64.113 1.00 86.50 187 GLU A O 1
ATOM 1511 N N . VAL A 1 188 ? 53.249 5.100 -64.839 1.00 88.69 188 VAL A N 1
ATOM 1512 C CA . VAL A 1 188 ? 52.519 6.031 -63.981 1.00 88.69 188 VAL A CA 1
ATOM 1513 C C . VAL A 1 188 ? 51.499 5.200 -63.215 1.00 88.69 188 VAL A C 1
ATOM 1515 O O . VAL A 1 188 ? 50.676 4.534 -63.842 1.00 88.69 188 VAL A O 1
ATOM 1518 N N . ASP A 1 189 ? 51.532 5.267 -61.888 1.00 84.00 189 ASP A N 1
ATOM 1519 C CA . ASP A 1 189 ? 50.624 4.507 -61.027 1.00 84.00 189 ASP A CA 1
ATOM 1520 C C . ASP A 1 189 ? 49.910 5.408 -60.010 1.00 84.00 189 ASP A C 1
ATOM 1522 O O . ASP A 1 189 ? 50.405 6.478 -59.639 1.00 84.00 189 ASP A O 1
ATOM 1526 N N . LEU A 1 190 ? 48.720 4.981 -59.585 1.00 86.50 190 LEU A N 1
ATOM 1527 C CA . LEU A 1 190 ? 47.888 5.669 -58.602 1.00 86.50 190 LEU A CA 1
ATOM 1528 C C . LEU A 1 190 ? 47.835 4.861 -57.304 1.00 86.50 190 LEU A C 1
ATOM 1530 O O . LEU A 1 190 ? 47.110 3.870 -57.204 1.00 86.50 190 LEU A O 1
ATOM 1534 N N . HIS A 1 191 ? 48.510 5.359 -56.274 1.00 80.38 191 HIS A N 1
ATOM 1535 C CA . HIS A 1 191 ? 48.449 4.804 -54.933 1.00 80.38 191 HIS A CA 1
ATOM 1536 C C . HIS A 1 191 ? 47.315 5.459 -54.146 1.00 80.38 191 HIS A C 1
ATOM 1538 O O . HIS A 1 191 ? 47.231 6.679 -53.996 1.00 80.38 191 HIS A O 1
ATOM 1544 N N . SER A 1 192 ? 46.426 4.627 -53.614 1.00 74.75 192 SER A N 1
ATOM 1545 C CA . SER A 1 192 ? 45.436 5.046 -52.628 1.00 74.75 192 SER A CA 1
ATOM 1546 C C . SER A 1 192 ? 45.519 4.110 -51.437 1.00 74.75 192 SER A C 1
ATOM 1548 O O . SER A 1 192 ? 45.381 2.898 -51.624 1.00 74.75 192 SER A O 1
ATOM 1550 N N . GLU A 1 193 ? 45.690 4.650 -50.231 1.00 64.56 193 GLU A N 1
ATOM 1551 C CA . GLU A 1 193 ? 45.574 3.849 -49.015 1.00 64.56 193 GLU A CA 1
ATOM 1552 C C . GLU A 1 193 ? 44.147 3.298 -48.917 1.00 64.56 193 GLU A C 1
ATOM 1554 O O . GLU A 1 193 ? 43.159 4.014 -48.698 1.00 64.56 193 GLU A O 1
ATOM 1559 N N . ASN A 1 194 ? 44.034 1.994 -49.148 1.00 54.34 194 ASN A N 1
ATOM 1560 C CA . ASN A 1 194 ? 42.837 1.242 -48.850 1.00 54.34 194 ASN A CA 1
ATOM 1561 C C . ASN A 1 194 ? 43.002 0.627 -47.459 1.00 54.34 194 ASN A C 1
ATOM 1563 O O . ASN A 1 194 ? 43.773 -0.305 -47.267 1.00 54.34 194 ASN A O 1
ATOM 1567 N N . GLU A 1 195 ? 42.180 1.156 -46.555 1.00 50.28 195 GLU A N 1
ATOM 1568 C CA . GLU A 1 195 ? 41.626 0.517 -45.361 1.00 50.28 195 GLU A CA 1
ATOM 1569 C C . GLU A 1 195 ? 42.347 0.682 -44.005 1.00 50.28 195 GLU A C 1
ATOM 1571 O O . GLU A 1 195 ? 43.475 0.269 -43.772 1.00 50.28 195 GLU A O 1
ATOM 1576 N N . VAL A 1 196 ? 41.524 1.181 -43.071 1.00 46.50 196 VAL A N 1
ATOM 1577 C CA . VAL A 1 196 ? 41.568 1.067 -41.606 1.00 46.50 196 VAL A CA 1
ATOM 1578 C C . VAL A 1 196 ? 42.630 1.876 -40.855 1.00 46.50 196 VAL A C 1
ATOM 1580 O O . VAL A 1 196 ? 43.569 1.325 -40.293 1.00 46.50 196 VAL A O 1
ATOM 1583 N N . ILE A 1 197 ? 42.372 3.173 -40.647 1.00 41.16 197 ILE A N 1
ATOM 1584 C CA . ILE A 1 197 ? 42.792 3.811 -39.392 1.00 41.16 197 ILE A CA 1
ATOM 1585 C C . ILE A 1 197 ? 41.559 4.360 -38.683 1.00 41.16 197 ILE A C 1
ATOM 1587 O O . ILE A 1 197 ? 40.890 5.297 -39.121 1.00 41.16 197 ILE A O 1
ATOM 1591 N N . ALA A 1 198 ? 41.253 3.667 -37.589 1.00 42.62 198 ALA A N 1
ATOM 1592 C CA . ALA A 1 198 ? 40.346 4.074 -36.541 1.00 42.62 198 ALA A CA 1
ATOM 1593 C C . ALA A 1 198 ? 40.614 5.526 -36.124 1.00 42.62 198 ALA A C 1
ATOM 1595 O O . ALA A 1 198 ? 41.762 5.932 -35.990 1.00 42.62 198 ALA A O 1
ATOM 1596 N N . GLU A 1 199 ? 39.530 6.276 -35.917 1.00 44.31 199 GLU A N 1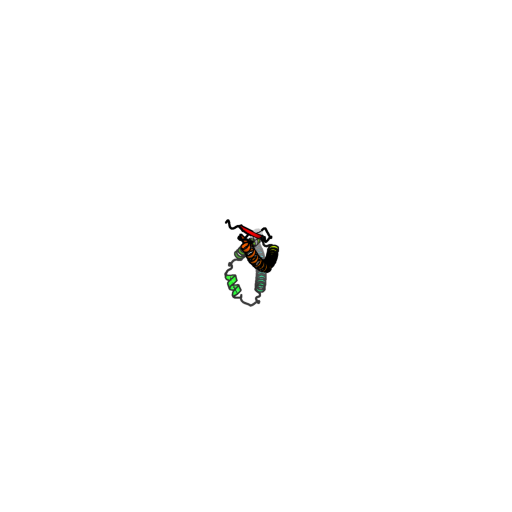
ATOM 1597 C CA . GLU A 1 199 ? 39.466 7.425 -35.010 1.00 44.31 199 GLU A CA 1
ATOM 1598 C C . GLU A 1 199 ? 40.733 8.299 -34.975 1.00 44.31 199 GLU A C 1
ATOM 1600 O O . GLU A 1 199 ? 41.495 8.181 -34.024 1.00 44.31 199 GLU A O 1
ATOM 1605 N N . SER A 1 200 ? 40.974 9.165 -35.980 1.00 44.47 200 SER A N 1
ATOM 1606 C CA . SER A 1 200 ? 41.561 10.522 -35.786 1.00 44.47 200 SER A CA 1
ATOM 1607 C C . SER A 1 200 ? 41.982 11.286 -37.054 1.00 44.47 200 SER A C 1
ATOM 1609 O O . SER A 1 200 ? 42.245 12.481 -36.942 1.00 44.47 200 SER A O 1
A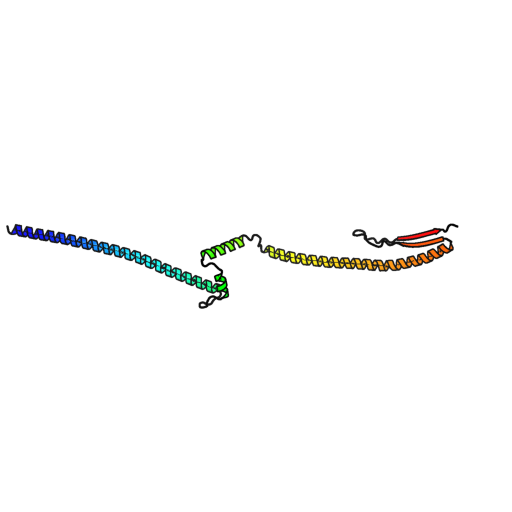TOM 1611 N N . GLN A 1 201 ? 42.031 10.709 -38.259 1.00 42.91 201 GLN A N 1
ATOM 1612 C CA . GLN A 1 201 ? 42.491 11.452 -39.451 1.00 42.91 201 GLN A CA 1
ATOM 1613 C C . GLN A 1 201 ? 41.466 11.388 -40.591 1.00 42.91 201 GLN A C 1
ATOM 1615 O O . GLN A 1 201 ? 41.174 10.332 -41.134 1.00 42.91 201 GLN A O 1
ATOM 1620 N N . HIS A 1 202 ? 40.880 12.544 -40.925 1.00 50.47 202 HIS A N 1
ATOM 1621 C CA . HIS A 1 202 ? 39.856 12.712 -41.972 1.00 50.47 202 HIS A CA 1
ATOM 1622 C C . HIS A 1 202 ? 40.448 13.059 -43.351 1.00 50.47 202 HIS A C 1
ATOM 1624 O O . HIS A 1 202 ? 39.760 13.619 -44.204 1.00 50.47 202 HIS A O 1
ATOM 1630 N N . THR A 1 203 ? 41.720 12.761 -43.593 1.00 51.69 203 THR A N 1
ATOM 1631 C CA . THR A 1 203 ? 42.381 13.053 -44.869 1.00 51.69 203 THR A CA 1
ATOM 1632 C C . THR A 1 203 ? 42.551 11.771 -45.665 1.00 51.69 203 THR A C 1
ATOM 1634 O O . THR A 1 203 ? 43.325 10.901 -45.289 1.00 51.69 203 THR A O 1
ATOM 1637 N N . ALA A 1 204 ? 41.804 11.653 -46.765 1.00 58.69 204 ALA A N 1
ATOM 1638 C CA . ALA A 1 204 ? 42.100 10.671 -47.797 1.00 58.69 204 ALA A CA 1
ATOM 1639 C C . ALA A 1 204 ? 43.304 11.182 -48.594 1.00 58.69 204 ALA A C 1
ATOM 1641 O O . ALA A 1 204 ? 43.185 12.173 -49.316 1.00 58.69 204 ALA A O 1
ATOM 1642 N N . GLU A 1 205 ? 44.451 10.535 -48.430 1.00 64.69 205 GLU A N 1
ATOM 1643 C CA . GLU A 1 205 ? 45.652 10.830 -49.201 1.00 64.69 205 GLU A CA 1
ATOM 1644 C C . GLU A 1 205 ? 45.680 9.931 -50.444 1.00 64.69 205 GLU A C 1
ATOM 1646 O O . GLU A 1 205 ? 45.404 8.729 -50.380 1.00 64.69 205 GLU A O 1
ATOM 1651 N N . VAL A 1 206 ? 45.914 10.540 -51.605 1.00 73.19 206 VAL A N 1
ATOM 1652 C CA . VAL A 1 206 ? 46.068 9.838 -52.880 1.00 73.19 206 VAL A CA 1
ATOM 1653 C C . VAL A 1 206 ? 47.324 10.365 -53.541 1.00 73.19 206 VAL A C 1
ATOM 1655 O O . VAL A 1 206 ? 47.471 11.575 -53.721 1.00 73.19 206 VAL A O 1
ATOM 1658 N N . GLU A 1 207 ? 48.207 9.448 -53.912 1.00 80.31 207 GLU A N 1
ATOM 1659 C CA . GLU A 1 207 ? 49.516 9.748 -54.472 1.00 80.31 207 GLU A CA 1
ATOM 1660 C C . GLU A 1 207 ? 49.603 9.215 -55.906 1.00 80.31 207 GLU A C 1
ATOM 1662 O O . GLU A 1 207 ? 49.218 8.082 -56.194 1.00 80.31 207 GLU A O 1
ATOM 1667 N N . VAL A 1 208 ? 50.106 10.043 -56.823 1.00 81.94 208 VAL A N 1
ATOM 1668 C CA . VAL A 1 208 ? 50.442 9.621 -58.189 1.00 81.94 208 VAL A CA 1
ATOM 1669 C C . VAL A 1 208 ? 51.953 9.487 -58.270 1.00 81.94 208 VAL A C 1
ATOM 1671 O O . VAL A 1 208 ? 52.671 10.471 -58.086 1.00 81.94 208 VAL A O 1
ATOM 1674 N N . SER A 1 209 ? 52.431 8.288 -58.578 1.00 83.06 209 SER A N 1
ATOM 1675 C CA . SER A 1 209 ? 53.858 7.983 -58.649 1.00 83.06 209 SER A CA 1
ATOM 1676 C C . SER A 1 209 ? 54.283 7.778 -60.101 1.00 83.06 209 SER A C 1
ATOM 1678 O O . SER A 1 209 ? 53.570 7.165 -60.894 1.00 83.06 209 SER A O 1
ATOM 1680 N N . LEU A 1 210 ? 55.461 8.295 -60.452 1.00 83.25 210 LEU A N 1
ATOM 1681 C CA . LEU A 1 210 ? 56.051 8.157 -61.780 1.00 83.25 210 LEU A CA 1
ATOM 1682 C C . LEU A 1 210 ? 57.368 7.389 -61.693 1.00 83.25 210 LEU A C 1
ATOM 1684 O O . LEU A 1 210 ? 58.300 7.834 -61.024 1.00 83.25 210 LEU A O 1
ATOM 1688 N N . CYS A 1 211 ? 57.461 6.273 -62.411 1.00 83.19 211 CYS A N 1
ATOM 1689 C CA . CYS A 1 211 ? 58.663 5.456 -62.502 1.00 83.19 211 CYS A CA 1
ATOM 1690 C C . CYS A 1 211 ? 59.187 5.432 -63.943 1.00 83.19 211 CYS A C 1
ATOM 1692 O O . CYS A 1 211 ? 58.435 5.215 -64.890 1.00 83.19 211 CYS A O 1
ATOM 1694 N N . ILE A 1 212 ? 60.491 5.649 -64.130 1.00 82.31 212 ILE A N 1
ATOM 1695 C CA . ILE A 1 212 ? 61.160 5.508 -65.429 1.00 82.31 212 ILE A CA 1
ATOM 1696 C C . ILE A 1 212 ? 62.358 4.586 -65.239 1.00 82.31 212 ILE A C 1
ATOM 1698 O O . ILE A 1 212 ? 63.247 4.866 -64.437 1.00 82.31 212 ILE A O 1
ATOM 1702 N N . THR A 1 213 ? 62.395 3.513 -66.019 1.00 80.81 213 THR A N 1
ATOM 1703 C CA . THR A 1 213 ? 63.489 2.548 -66.062 1.00 80.81 213 THR A CA 1
ATOM 1704 C C . THR A 1 213 ? 64.182 2.641 -67.417 1.00 80.81 213 THR A C 1
ATOM 1706 O O . THR A 1 213 ? 63.566 2.455 -68.468 1.00 80.81 213 THR A O 1
ATOM 1709 N N . PHE A 1 214 ? 65.478 2.933 -67.405 1.00 78.12 214 PHE A N 1
ATOM 1710 C CA . PHE A 1 214 ? 66.302 2.938 -68.610 1.00 78.12 214 PHE A CA 1
ATOM 1711 C C . PHE A 1 214 ? 66.778 1.513 -68.883 1.00 78.12 214 PHE A C 1
ATOM 1713 O O . PHE A 1 214 ? 67.387 0.890 -68.012 1.00 78.12 214 PHE A O 1
ATOM 1720 N N . ASN A 1 215 ? 66.519 0.991 -70.083 1.00 68.69 215 ASN A N 1
ATOM 1721 C CA . ASN A 1 215 ? 67.120 -0.276 -70.479 1.00 68.69 215 ASN A CA 1
ATOM 1722 C C . ASN A 1 215 ? 68.606 -0.014 -70.741 1.00 68.69 215 ASN A C 1
ATOM 1724 O O . ASN A 1 215 ? 68.957 0.731 -71.655 1.00 68.69 215 ASN A O 1
ATOM 1728 N N . HIS A 1 216 ? 69.479 -0.588 -69.914 1.00 58.91 216 HIS A N 1
ATOM 1729 C CA . HIS A 1 216 ? 70.903 -0.630 -70.222 1.00 58.91 216 HIS A CA 1
ATOM 1730 C C . HIS A 1 216 ? 71.102 -1.402 -71.536 1.00 58.91 216 HIS A C 1
ATOM 1732 O O . HIS A 1 216 ? 70.577 -2.507 -71.685 1.00 58.91 216 HIS A O 1
ATOM 1738 N N . LEU A 1 217 ? 71.827 -0.781 -72.473 1.00 46.38 217 LEU A N 1
ATOM 1739 C CA . LEU A 1 217 ? 72.479 -1.454 -73.603 1.00 46.38 217 LEU A CA 1
ATOM 1740 C C . LEU A 1 217 ? 73.327 -2.636 -73.122 1.00 46.38 217 LEU A C 1
ATOM 1742 O O . LEU A 1 217 ? 74.016 -2.466 -72.088 1.00 46.38 217 LEU A O 1
#

Organism: NCBI:txid303518